Protein AF-A0A7C8ZNX2-F1 (afdb_monomer_lite)

Structure (mmCIF, N/CA/C/O backbone):
data_AF-A0A7C8ZNX2-F1
#
_entry.id   AF-A0A7C8ZNX2-F1
#
loop_
_atom_site.group_PDB
_atom_site.id
_atom_site.type_symbol
_atom_site.label_atom_id
_atom_site.label_alt_id
_atom_site.label_comp_id
_atom_site.label_asym_id
_atom_site.label_entity_id
_atom_site.label_seq_id
_atom_site.pdbx_PDB_ins_code
_atom_site.Cartn_x
_atom_site.Cartn_y
_atom_site.Cartn_z
_atom_site.occupancy
_atom_site.B_iso_or_equiv
_atom_site.auth_seq_id
_atom_site.auth_comp_id
_atom_site.auth_asym_id
_atom_site.auth_atom_id
_atom_site.pdbx_PDB_model_num
ATOM 1 N N . GLU A 1 1 ? -1.983 14.974 11.940 1.00 57.66 1 GLU A N 1
ATOM 2 C CA . GLU A 1 1 ? -1.194 13.765 12.261 1.00 57.66 1 GLU A CA 1
ATOM 3 C C . GLU A 1 1 ? -1.243 13.455 13.751 1.00 57.66 1 GLU A C 1
ATOM 5 O O . GLU A 1 1 ? -1.352 12.284 14.082 1.00 57.66 1 GLU A O 1
ATOM 10 N N . ASP A 1 2 ? -1.315 14.462 14.628 1.00 63.41 2 ASP A N 1
ATOM 11 C CA . ASP A 1 2 ? -1.410 14.237 16.079 1.00 63.41 2 ASP A CA 1
ATOM 12 C C . ASP A 1 2 ? -2.631 13.422 16.520 1.00 63.41 2 ASP A C 1
ATOM 14 O O . ASP A 1 2 ? -2.452 12.446 17.238 1.00 63.41 2 ASP A O 1
ATOM 18 N N . ALA A 1 3 ? -3.836 13.712 16.014 1.00 69.69 3 ALA A N 1
ATOM 19 C CA . ALA A 1 3 ? -5.044 12.965 16.395 1.00 69.69 3 ALA A CA 1
ATOM 20 C C . ALA A 1 3 ? -4.968 11.460 16.068 1.00 69.69 3 ALA A C 1
ATOM 22 O O . ALA A 1 3 ? -5.468 10.640 16.822 1.00 69.69 3 ALA A O 1
ATOM 23 N N . VAL A 1 4 ? -4.299 11.074 14.976 1.00 74.88 4 VAL A N 1
ATOM 24 C CA . VAL A 1 4 ? -4.111 9.655 14.615 1.00 74.88 4 VAL A CA 1
ATOM 25 C C . VAL A 1 4 ? -3.157 8.955 15.588 1.00 74.88 4 VAL A C 1
ATOM 27 O O . VAL A 1 4 ? -3.290 7.759 15.827 1.00 74.88 4 VAL A O 1
ATOM 30 N N . ARG A 1 5 ? -2.193 9.694 16.147 1.00 71.44 5 ARG A N 1
ATOM 31 C CA . ARG A 1 5 ? -1.226 9.174 17.118 1.00 71.44 5 ARG A CA 1
ATOM 32 C C . ARG A 1 5 ? -1.813 9.100 18.527 1.00 71.44 5 ARG A C 1
ATOM 34 O O . ARG A 1 5 ? -1.481 8.175 19.252 1.00 71.44 5 ARG A O 1
ATOM 41 N N . THR A 1 6 ? -2.647 10.064 18.916 1.00 77.19 6 THR A N 1
ATOM 42 C CA . THR A 1 6 ? -3.156 10.179 20.293 1.00 77.19 6 THR A CA 1
ATOM 43 C C . THR A 1 6 ? -4.552 9.594 20.491 1.00 77.19 6 THR A C 1
ATOM 45 O O . THR A 1 6 ? -4.871 9.213 21.606 1.00 77.19 6 THR A O 1
ATOM 48 N N . LEU A 1 7 ? -5.376 9.523 19.440 1.00 84.50 7 LEU A N 1
ATOM 49 C CA . LEU A 1 7 ? -6.789 9.115 19.496 1.00 84.50 7 LEU A CA 1
ATOM 50 C C . LEU A 1 7 ? -7.100 7.961 18.525 1.00 84.50 7 LEU A C 1
ATOM 52 O O . LEU A 1 7 ? -8.224 7.838 18.046 1.00 84.50 7 LEU A O 1
ATOM 56 N N . GLY A 1 8 ? -6.106 7.141 18.164 1.00 86.19 8 GLY A N 1
ATOM 57 C CA . GLY A 1 8 ? -6.259 6.103 17.133 1.00 86.19 8 GLY A CA 1
ATOM 58 C C . GLY A 1 8 ? -7.418 5.137 17.410 1.00 86.19 8 GLY A C 1
ATOM 59 O O . GLY A 1 8 ? -8.314 4.984 16.582 1.00 86.19 8 GLY A O 1
ATOM 60 N N . THR A 1 9 ? -7.457 4.558 18.610 1.00 90.62 9 THR A N 1
ATOM 61 C CA . THR A 1 9 ? -8.529 3.647 19.047 1.00 90.62 9 THR A CA 1
ATOM 62 C C . THR A 1 9 ? -9.898 4.327 19.075 1.00 90.62 9 THR A C 1
ATOM 64 O O . THR A 1 9 ? -10.880 3.751 18.608 1.00 90.62 9 THR A O 1
ATOM 67 N N . ASP A 1 10 ? -9.979 5.577 19.534 1.00 91.75 10 ASP A N 1
ATOM 68 C CA . ASP A 1 10 ? -11.232 6.337 19.537 1.00 91.75 10 ASP A CA 1
ATOM 69 C C . ASP A 1 10 ? -11.741 6.622 18.120 1.00 91.75 10 ASP A C 1
ATOM 71 O O . ASP A 1 10 ? -12.942 6.527 17.862 1.00 91.75 10 ASP A O 1
ATOM 75 N N . ILE A 1 11 ? -10.842 6.908 17.172 1.00 93.31 11 ILE A N 1
ATOM 76 C CA . ILE A 1 11 ? -11.199 7.070 15.757 1.00 93.31 11 ILE A CA 1
ATOM 77 C C . ILE A 1 11 ? -11.707 5.742 15.188 1.00 93.31 11 ILE A C 1
ATOM 79 O O . ILE A 1 11 ? -12.751 5.725 14.534 1.00 93.31 11 ILE A O 1
ATOM 83 N N . VAL A 1 12 ? -11.025 4.623 15.453 1.00 94.06 12 VAL A N 1
ATOM 84 C CA . VAL A 1 12 ? -11.487 3.294 15.019 1.00 94.06 12 VAL A CA 1
ATOM 85 C C . VAL A 1 12 ? -12.899 3.035 15.541 1.00 94.06 12 VAL A C 1
ATOM 87 O O . VAL A 1 12 ? -13.796 2.760 14.741 1.00 94.06 12 VAL A O 1
ATOM 90 N N . ARG A 1 13 ? -13.128 3.233 16.845 1.00 94.25 13 ARG A N 1
ATOM 91 C CA . ARG A 1 13 ? -14.445 3.092 17.482 1.00 94.25 13 ARG A CA 1
ATOM 92 C C . ARG A 1 13 ? -15.493 4.003 16.838 1.00 94.25 13 ARG A C 1
ATOM 94 O O . ARG A 1 13 ? -16.588 3.557 16.500 1.00 94.25 13 ARG A O 1
ATOM 101 N N . PHE A 1 14 ? -15.157 5.269 16.591 1.00 94.69 14 PHE A N 1
ATOM 102 C CA . PHE A 1 14 ? -16.053 6.215 15.926 1.00 94.69 14 PHE A CA 1
ATOM 103 C C . PHE A 1 14 ? -16.461 5.729 14.527 1.00 94.69 14 PHE A C 1
ATOM 105 O O . PHE A 1 14 ? -17.650 5.729 14.194 1.00 94.69 14 PHE A O 1
ATOM 112 N N . THR A 1 15 ? -15.505 5.263 13.716 1.00 96.12 15 THR A N 1
ATOM 113 C CA . THR A 1 15 ? -15.769 4.847 12.326 1.00 96.12 15 THR A CA 1
ATOM 114 C C . THR A 1 15 ? -16.492 3.504 12.189 1.00 96.12 15 THR A C 1
ATOM 116 O O . THR A 1 15 ? -16.882 3.127 11.080 1.00 96.12 15 THR A O 1
ATOM 119 N N . GLN A 1 16 ? -16.690 2.749 13.273 1.00 94.81 16 GLN A N 1
ATOM 120 C CA . GLN A 1 16 ? -17.537 1.548 13.257 1.00 94.81 16 GLN A CA 1
ATOM 121 C C . GLN A 1 16 ? -19.014 1.898 13.047 1.00 94.81 16 GLN A C 1
ATOM 123 O O . GLN A 1 16 ? -19.734 1.140 12.403 1.00 94.81 16 GLN A O 1
ATOM 128 N N . ARG A 1 17 ? -19.455 3.057 13.556 1.00 94.69 17 ARG A N 1
ATOM 129 C CA . ARG A 1 17 ? -20.860 3.499 13.499 1.00 94.69 17 ARG A CA 1
ATOM 130 C C . ARG A 1 17 ? -21.076 4.792 12.716 1.00 94.69 17 ARG A C 1
ATOM 132 O O . ARG A 1 17 ? -22.215 5.125 12.412 1.00 94.69 17 ARG A O 1
ATOM 139 N N . ASN A 1 18 ? -20.004 5.501 12.368 1.00 96.75 18 ASN A N 1
ATOM 140 C CA . ASN A 1 18 ? -20.067 6.798 11.700 1.00 96.75 18 ASN A CA 1
ATOM 141 C C . ASN A 1 18 ? -19.178 6.836 10.453 1.00 96.75 18 ASN A C 1
ATOM 143 O O . ASN A 1 18 ? -18.182 6.115 10.349 1.00 96.75 18 ASN A O 1
ATOM 147 N N . LEU A 1 19 ? -19.516 7.721 9.514 1.00 96.56 19 LEU A N 1
ATOM 148 C CA . LEU A 1 19 ? -18.652 8.047 8.383 1.00 96.56 19 LEU A CA 1
ATOM 149 C C . LEU A 1 19 ? -17.687 9.168 8.768 1.00 96.56 19 LEU A C 1
ATOM 151 O O . LEU A 1 19 ? -18.099 10.203 9.288 1.00 96.56 19 LEU A O 1
ATOM 155 N N . LEU A 1 20 ? -16.406 8.980 8.458 1.00 96.00 20 LEU A N 1
ATOM 156 C CA . LEU A 1 20 ? -15.373 9.995 8.623 1.00 96.00 20 LEU A CA 1
ATOM 157 C C . LEU A 1 20 ? -14.815 10.403 7.259 1.00 96.00 20 LEU A C 1
ATOM 159 O O . LEU A 1 20 ? -14.325 9.564 6.493 1.00 96.00 20 LEU A O 1
ATOM 163 N N . ARG A 1 21 ? -14.867 11.710 6.978 1.00 95.19 21 ARG A N 1
ATOM 164 C CA . ARG A 1 21 ? -14.291 12.321 5.778 1.00 95.19 21 ARG A CA 1
ATOM 165 C C . ARG A 1 21 ? -13.020 13.090 6.107 1.00 95.19 21 ARG A C 1
ATOM 167 O O . ARG A 1 21 ? -13.010 13.928 7.000 1.00 95.19 21 ARG A O 1
ATOM 174 N N . ILE A 1 22 ? -11.963 12.827 5.345 1.00 91.62 22 ILE A N 1
ATOM 175 C CA . ILE A 1 22 ? -10.645 13.449 5.497 1.00 91.62 22 ILE A CA 1
ATOM 176 C C . ILE A 1 22 ? -10.280 14.135 4.186 1.00 91.62 22 ILE A C 1
ATOM 178 O O . ILE A 1 22 ? -10.431 13.557 3.111 1.00 91.62 22 ILE A O 1
ATOM 182 N N . TYR A 1 23 ? -9.799 15.372 4.275 1.00 86.56 23 TYR A N 1
ATOM 183 C CA . TYR A 1 23 ? -9.396 16.180 3.129 1.00 86.56 23 TYR A CA 1
ATOM 184 C C . TYR A 1 23 ? -7.922 16.600 3.232 1.00 86.56 23 TYR A C 1
ATOM 186 O O . TYR A 1 23 ? -7.380 16.697 4.339 1.00 86.56 23 TYR A O 1
ATOM 194 N N . PRO A 1 24 ? -7.241 16.841 2.094 1.00 78.62 24 PRO A N 1
ATOM 195 C CA . PRO A 1 24 ? -5.898 17.404 2.104 1.00 78.62 24 PRO A CA 1
ATOM 196 C C . PRO A 1 24 ? -5.884 18.755 2.830 1.00 78.62 24 PRO A C 1
ATOM 198 O O . PRO A 1 24 ? -6.790 19.568 2.666 1.00 78.62 24 PRO A O 1
ATOM 201 N N . ARG A 1 25 ? -4.833 19.028 3.609 1.00 77.31 25 ARG A N 1
ATOM 202 C CA . ARG A 1 25 ? -4.665 20.328 4.279 1.00 77.31 25 ARG A CA 1
ATOM 203 C C . ARG A 1 25 ? -4.698 21.466 3.248 1.00 77.31 25 ARG A C 1
ATOM 205 O O . ARG A 1 25 ? -3.979 21.388 2.255 1.00 77.31 25 ARG A O 1
ATOM 212 N N . GLY A 1 26 ? -5.456 22.531 3.522 1.00 63.31 26 GLY A N 1
ATOM 213 C CA . GLY A 1 26 ? -5.649 23.663 2.598 1.00 63.31 26 GLY A CA 1
ATOM 214 C C . GLY A 1 26 ? -4.365 24.393 2.181 1.00 63.31 26 GLY A C 1
ATOM 215 O O . GLY A 1 26 ? -4.321 24.997 1.120 1.00 63.31 26 GLY A O 1
ATOM 216 N N . SER A 1 27 ? -3.278 24.260 2.949 1.00 63.31 27 SER A N 1
ATOM 217 C CA . SER A 1 27 ? -1.952 24.785 2.588 1.00 63.31 27 SER A CA 1
ATOM 218 C C . SER A 1 27 ? -1.268 24.030 1.436 1.00 63.31 27 SER A C 1
ATOM 220 O O . SER A 1 27 ? -0.171 24.397 1.024 1.00 63.31 27 SER A O 1
ATOM 222 N N . ARG A 1 28 ? -1.869 22.954 0.909 1.00 61.69 28 ARG A N 1
ATOM 223 C CA . ARG A 1 28 ? -1.356 22.197 -0.244 1.00 61.69 28 ARG A CA 1
ATOM 224 C C . ARG A 1 28 ? -1.752 22.871 -1.556 1.00 61.69 28 ARG A C 1
ATOM 226 O O . ARG A 1 28 ? -2.503 22.314 -2.349 1.00 61.69 28 ARG A O 1
ATOM 233 N N . ILE A 1 29 ? -1.187 24.052 -1.785 1.00 60.06 29 ILE A N 1
ATOM 234 C CA . ILE A 1 29 ? -1.410 24.875 -2.985 1.00 60.06 29 ILE A CA 1
ATOM 235 C C . ILE A 1 29 ? -1.008 24.112 -4.266 1.00 60.06 29 ILE A C 1
ATOM 237 O O . ILE A 1 29 ? -1.642 24.253 -5.303 1.00 60.06 29 ILE A O 1
ATOM 241 N N . LEU A 1 30 ? -0.023 23.208 -4.177 1.00 64.12 30 LEU A N 1
ATOM 242 C CA . LEU A 1 30 ? 0.461 22.383 -5.297 1.00 64.12 30 LEU A CA 1
ATOM 243 C C . LEU A 1 30 ? -0.368 21.106 -5.554 1.00 64.12 30 LEU A C 1
ATOM 245 O O . LEU A 1 30 ? 0.112 20.180 -6.204 1.00 64.12 30 LEU A O 1
ATOM 249 N N . SER A 1 31 ? -1.579 20.997 -4.995 1.00 68.31 31 SER A N 1
ATOM 250 C CA . SER A 1 31 ? -2.504 19.865 -5.198 1.00 68.31 31 SER A CA 1
ATOM 251 C C . SER A 1 31 ? -1.949 18.466 -4.866 1.00 68.31 31 SER A C 1
ATOM 253 O O . SER A 1 31 ? -2.521 17.450 -5.263 1.00 68.31 31 SER A O 1
ATOM 255 N N . SER A 1 32 ? -0.874 18.367 -4.079 1.00 77.31 32 SER A N 1
ATOM 256 C CA . SER A 1 32 ? -0.249 17.086 -3.736 1.00 77.31 32 SER A CA 1
ATOM 257 C C . SER A 1 32 ? -1.122 16.229 -2.811 1.00 77.31 32 SER A C 1
ATOM 259 O O . SER A 1 32 ? -1.685 16.696 -1.818 1.00 77.31 32 SER A O 1
ATOM 261 N N . ASN A 1 33 ? -1.196 14.927 -3.088 1.00 85.31 33 ASN A N 1
ATOM 262 C CA . ASN A 1 33 ? -1.955 13.986 -2.262 1.00 85.31 33 ASN A CA 1
ATOM 263 C C . ASN A 1 33 ? -1.150 13.499 -1.043 1.00 85.31 33 ASN A C 1
ATOM 265 O O . ASN A 1 33 ? 0.083 13.505 -1.036 1.00 85.31 33 ASN A O 1
ATOM 269 N N . TYR A 1 34 ? -1.841 13.130 0.035 1.00 87.88 34 TYR A N 1
ATOM 270 C CA . TYR A 1 34 ? -1.241 12.545 1.241 1.00 87.88 34 TYR A CA 1
ATOM 271 C C . TYR A 1 34 ? -1.272 11.018 1.168 1.00 87.88 34 TYR A C 1
ATOM 273 O O . TYR A 1 34 ? -1.901 10.444 0.283 1.00 87.88 34 TYR A O 1
ATOM 281 N N . ASN A 1 35 ? -0.566 10.356 2.085 1.00 91.62 35 ASN A N 1
ATOM 282 C CA . ASN A 1 35 ? -0.634 8.905 2.193 1.00 91.62 35 ASN A CA 1
ATOM 283 C C . ASN A 1 35 ? -2.009 8.492 2.754 1.00 91.62 35 ASN A C 1
ATOM 285 O O . ASN A 1 35 ? -2.251 8.782 3.923 1.00 91.62 35 ASN A O 1
ATOM 289 N N . PRO A 1 36 ? -2.878 7.792 2.000 1.00 94.06 36 PRO A N 1
ATOM 290 C CA . PRO A 1 36 ? -4.193 7.400 2.510 1.00 94.06 36 PRO A CA 1
ATOM 291 C C . PRO A 1 36 ? -4.132 6.444 3.696 1.00 94.06 36 PRO A C 1
ATOM 293 O O . PRO A 1 36 ? -5.055 6.401 4.503 1.00 94.06 36 PRO A O 1
ATOM 296 N N . PHE A 1 37 ? -3.051 5.671 3.823 1.00 93.69 37 PHE A N 1
ATOM 297 C CA . PHE A 1 37 ? -2.929 4.681 4.887 1.00 93.69 37 PHE A CA 1
ATOM 298 C C . PHE A 1 37 ? -2.798 5.303 6.275 1.00 93.69 37 PHE A C 1
ATOM 300 O O . PHE A 1 37 ? -2.921 4.584 7.251 1.00 93.69 37 PHE A O 1
ATOM 307 N N . THR A 1 38 ? -2.579 6.613 6.413 1.00 90.69 38 THR A N 1
ATOM 308 C CA . THR A 1 38 ? -2.711 7.263 7.729 1.00 90.69 38 THR A CA 1
ATOM 309 C C . THR A 1 38 ? -4.168 7.343 8.192 1.00 90.69 38 THR A C 1
ATOM 311 O O . THR A 1 38 ? -4.415 7.429 9.388 1.00 90.69 38 THR A O 1
ATOM 314 N N . ALA A 1 39 ? -5.115 7.287 7.254 1.00 93.56 39 ALA A N 1
ATOM 315 C CA . ALA A 1 39 ? -6.550 7.359 7.484 1.00 93.56 39 ALA A CA 1
ATOM 316 C C . ALA A 1 39 ? -7.224 5.978 7.432 1.00 93.56 39 ALA A C 1
ATOM 318 O O . ALA A 1 39 ? -7.984 5.629 8.333 1.00 93.56 39 ALA A O 1
ATOM 319 N N . TRP A 1 40 ? -6.930 5.166 6.409 1.00 95.75 40 TRP A N 1
ATOM 320 C CA . TRP A 1 40 ? -7.581 3.860 6.232 1.00 95.75 40 TRP A CA 1
ATOM 321 C C . TRP 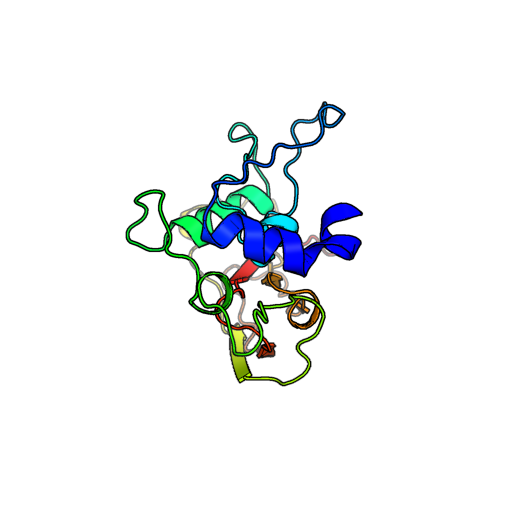A 1 40 ? -7.286 2.869 7.353 1.00 95.75 40 TRP A C 1
ATOM 323 O O . TRP A 1 40 ? -8.183 2.123 7.736 1.00 95.75 40 TRP A O 1
ATOM 333 N N . ILE A 1 41 ? -6.082 2.896 7.937 1.00 94.56 41 ILE A N 1
ATOM 334 C CA . ILE A 1 41 ? -5.757 2.029 9.083 1.00 94.56 41 ILE A CA 1
ATOM 335 C C . ILE A 1 41 ? -6.587 2.363 10.329 1.00 94.56 41 ILE A C 1
ATOM 337 O O . ILE A 1 41 ? -6.693 1.529 11.214 1.00 94.56 41 ILE A O 1
ATOM 341 N N . GLN A 1 42 ? -7.177 3.562 10.383 1.00 93.38 42 GLN A N 1
ATOM 342 C CA . GLN A 1 42 ? -8.064 4.015 11.456 1.00 93.38 42 GLN A CA 1
ATOM 343 C C . GLN A 1 42 ? -9.552 3.819 11.103 1.00 93.38 42 GLN A C 1
ATOM 345 O O . GLN A 1 42 ? -10.432 4.243 11.842 1.00 93.38 42 GLN A O 1
ATOM 350 N N . GLY A 1 43 ? -9.860 3.229 9.941 1.00 94.94 43 GLY A N 1
ATOM 351 C CA . GLY A 1 43 ? -11.232 2.965 9.501 1.00 94.94 43 GLY A CA 1
ATOM 352 C C . GLY A 1 43 ? -11.965 4.129 8.834 1.00 94.94 43 GLY A C 1
ATOM 353 O O . GLY A 1 43 ? -13.141 3.969 8.499 1.00 94.94 43 GLY A O 1
ATOM 354 N N . ALA A 1 44 ? -11.294 5.259 8.578 1.00 96.12 44 ALA A N 1
ATOM 355 C CA . ALA A 1 44 ? -11.887 6.379 7.849 1.00 96.12 44 ALA A CA 1
ATOM 356 C C . ALA A 1 44 ? -12.273 5.965 6.421 1.00 96.12 44 ALA A C 1
ATOM 358 O O . ALA A 1 44 ? -11.448 5.447 5.672 1.00 96.12 44 ALA A O 1
ATOM 359 N N . GLN A 1 45 ? -13.521 6.208 6.033 1.00 96.50 45 GLN A N 1
ATOM 360 C CA . GLN A 1 45 ? -14.080 5.710 4.776 1.00 96.50 45 GLN A CA 1
ATOM 361 C C . GLN A 1 45 ? -13.848 6.694 3.625 1.00 96.50 45 GLN A C 1
ATOM 363 O O . GLN A 1 45 ? -13.471 6.298 2.524 1.00 96.50 45 GLN A O 1
ATOM 368 N N . MET A 1 46 ? -14.043 7.990 3.875 1.00 96.00 46 MET A N 1
ATOM 369 C CA . MET A 1 46 ? -14.031 9.019 2.835 1.00 96.00 46 MET A CA 1
ATOM 370 C C . MET A 1 46 ? -12.707 9.790 2.843 1.00 96.00 46 MET A C 1
ATOM 372 O O . MET A 1 46 ? -12.619 10.921 3.319 1.00 96.00 46 MET A O 1
ATOM 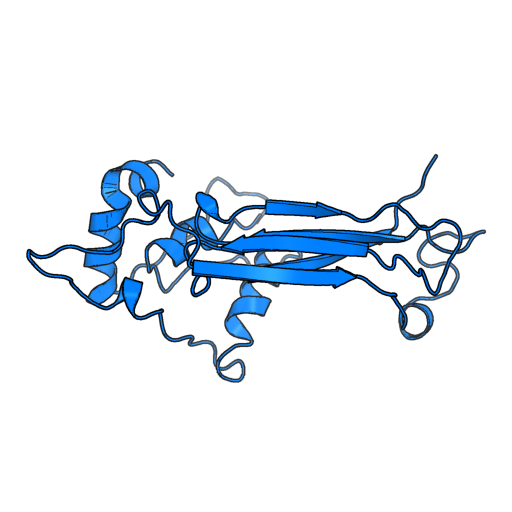376 N N . VAL A 1 47 ? -11.657 9.174 2.308 1.00 95.31 47 VAL A N 1
ATOM 377 C CA . VAL A 1 47 ? -10.322 9.779 2.188 1.00 95.31 47 VAL A CA 1
ATOM 378 C C . VAL A 1 47 ? -10.236 10.508 0.848 1.00 95.31 47 VAL A C 1
ATOM 380 O O . VAL A 1 47 ? -10.123 9.873 -0.195 1.00 95.31 47 VAL A O 1
ATOM 383 N N . ALA A 1 48 ? -10.359 11.837 0.859 1.00 93.19 48 ALA A N 1
ATOM 384 C CA . ALA A 1 48 ? -10.461 12.641 -0.357 1.00 93.19 48 ALA A CA 1
ATOM 385 C C . ALA A 1 48 ? -9.094 12.912 -1.001 1.00 93.19 48 ALA A C 1
ATOM 387 O O . ALA A 1 48 ? -8.123 13.245 -0.313 1.00 93.19 48 ALA A O 1
ATOM 388 N N . PHE A 1 49 ? -9.067 12.825 -2.332 1.00 91.00 49 PHE A N 1
ATOM 389 C CA . PHE A 1 49 ? -7.899 13.020 -3.185 1.00 91.00 49 PHE A CA 1
ATOM 390 C C . PHE A 1 49 ? -8.137 14.125 -4.212 1.00 91.00 49 PHE A C 1
ATOM 392 O O . PHE A 1 49 ? -9.238 14.270 -4.739 1.00 91.00 49 PHE A O 1
ATOM 399 N N . ASN A 1 50 ? -7.071 14.837 -4.567 1.00 90.19 50 ASN A N 1
ATOM 400 C CA . ASN A 1 50 ? -7.038 15.654 -5.774 1.00 90.19 50 ASN A CA 1
ATOM 401 C C . ASN A 1 50 ? -6.815 14.728 -6.976 1.00 90.19 50 ASN A C 1
ATOM 403 O O . ASN A 1 50 ? -5.714 14.200 -7.148 1.00 90.19 50 ASN A O 1
ATOM 407 N N . MET A 1 51 ? -7.858 14.511 -7.781 1.00 88.44 51 MET A N 1
ATOM 408 C CA . MET A 1 51 ? -7.859 13.549 -8.897 1.00 88.44 51 MET A CA 1
ATOM 409 C C . MET A 1 51 ? -7.215 14.082 -10.185 1.00 88.44 51 MET A C 1
ATOM 411 O O . MET A 1 51 ? -6.949 13.309 -11.094 1.00 88.44 51 MET A O 1
ATOM 415 N N . GLN A 1 52 ? -6.963 15.391 -10.266 1.00 85.69 52 GLN A N 1
ATOM 416 C CA . GLN A 1 52 ? -6.455 16.069 -11.468 1.00 85.69 52 GLN A CA 1
ATOM 417 C C . GLN A 1 52 ? -4.955 15.840 -11.727 1.00 85.69 52 GLN A C 1
ATOM 419 O O . GLN A 1 52 ? -4.449 16.206 -12.782 1.00 85.69 52 GLN A O 1
ATOM 424 N N . GLY A 1 53 ? -4.229 15.285 -10.754 1.00 76.31 53 GLY A N 1
ATOM 425 C CA . GLY A 1 53 ? -2.783 15.104 -10.835 1.00 76.31 53 GLY A CA 1
ATOM 426 C C . GLY A 1 53 ? -2.358 13.677 -11.168 1.00 76.31 53 GLY A C 1
ATOM 427 O O . GLY A 1 53 ? -3.160 12.750 -11.233 1.00 76.31 53 GLY A O 1
ATOM 428 N N . TYR A 1 54 ? -1.046 13.494 -11.268 1.00 75.31 54 TYR A N 1
ATOM 429 C CA . TYR A 1 54 ? -0.404 12.184 -11.290 1.00 75.31 54 TYR A CA 1
ATOM 430 C C . TYR A 1 54 ? 0.442 12.029 -10.032 1.00 75.31 54 TYR A C 1
ATOM 432 O O . TYR A 1 54 ? 1.113 12.961 -9.589 1.00 75.31 54 TYR A O 1
ATOM 440 N N . GLY A 1 55 ? 0.402 10.855 -9.405 1.00 85.31 55 GLY A N 1
ATOM 441 C CA . GLY A 1 55 ? 1.227 10.633 -8.229 1.00 85.31 55 GLY A CA 1
ATOM 442 C C . GLY A 1 55 ? 1.015 9.292 -7.558 1.00 85.31 55 GLY A C 1
ATOM 443 O O . GLY A 1 55 ? -0.051 8.684 -7.628 1.00 85.31 55 GLY A O 1
ATOM 444 N N . LYS A 1 56 ? 2.041 8.871 -6.814 1.00 90.00 56 LYS A N 1
ATOM 445 C CA . LYS A 1 56 ? 2.082 7.563 -6.150 1.00 90.00 56 LYS A CA 1
ATOM 446 C C . LYS A 1 56 ? 0.848 7.259 -5.300 1.00 90.00 56 LYS A C 1
ATOM 448 O O . LYS A 1 56 ? 0.401 6.123 -5.282 1.00 90.00 56 LYS A O 1
ATOM 453 N N . TYR A 1 57 ? 0.286 8.254 -4.611 1.00 92.75 57 TYR A N 1
ATOM 454 C CA . TYR A 1 57 ? -0.860 8.027 -3.730 1.00 92.75 57 TYR A CA 1
ATOM 455 C C . TYR A 1 57 ? -2.188 7.879 -4.480 1.00 92.75 57 TYR A C 1
ATOM 457 O O . TYR A 1 57 ? -3.076 7.203 -3.971 1.00 92.75 57 TYR A O 1
ATOM 465 N N . LEU A 1 58 ? -2.304 8.427 -5.696 1.00 93.62 58 LEU A N 1
ATOM 466 C CA . LEU A 1 58 ? -3.434 8.126 -6.578 1.00 93.62 58 LEU A CA 1
ATOM 467 C C . LEU A 1 58 ? -3.361 6.678 -7.059 1.00 93.62 58 LEU A C 1
ATOM 469 O O . LEU A 1 58 ? -4.369 5.986 -7.013 1.00 93.62 58 LEU A O 1
ATOM 473 N N . TRP A 1 59 ? -2.174 6.184 -7.423 1.00 93.56 59 TRP A N 1
ATOM 474 C CA . TRP A 1 59 ? -1.991 4.779 -7.811 1.00 93.56 59 TRP A CA 1
ATOM 475 C C . TRP A 1 59 ? -2.262 3.809 -6.658 1.00 93.56 59 TRP A C 1
ATOM 477 O O . TRP A 1 59 ? -2.925 2.796 -6.847 1.00 93.56 59 TRP A O 1
ATOM 487 N N . VAL A 1 60 ? -1.790 4.139 -5.452 1.00 95.06 60 VAL A N 1
ATOM 488 C CA . VAL A 1 60 ? -2.092 3.398 -4.213 1.00 95.06 60 VAL A CA 1
ATOM 489 C C . VAL A 1 60 ? -3.605 3.320 -3.998 1.00 95.06 60 VAL A C 1
ATOM 491 O O . VAL A 1 60 ? -4.147 2.237 -3.777 1.00 95.06 60 VAL A O 1
ATOM 494 N N . MET A 1 61 ? -4.298 4.453 -4.135 1.00 95.44 61 MET A N 1
ATOM 495 C CA . MET A 1 61 ? -5.752 4.517 -4.011 1.00 95.44 61 MET A CA 1
ATOM 496 C C . MET A 1 61 ? -6.468 3.692 -5.077 1.00 95.44 61 MET A C 1
ATOM 498 O O . MET A 1 61 ? -7.285 2.840 -4.733 1.00 95.44 61 MET A O 1
ATOM 502 N N . GLN A 1 62 ? -6.100 3.852 -6.346 1.00 94.88 62 GLN A N 1
ATOM 503 C CA . GLN A 1 62 ? -6.640 3.045 -7.439 1.00 94.88 62 GLN A CA 1
ATOM 504 C C . GLN A 1 62 ? -6.416 1.549 -7.194 1.00 94.88 62 GLN A C 1
ATOM 506 O O . GLN A 1 62 ? -7.306 0.747 -7.452 1.00 94.88 62 GLN A O 1
ATOM 511 N N . GLY A 1 63 ? -5.256 1.163 -6.656 1.00 95.12 63 GLY A N 1
ATOM 512 C CA . GLY A 1 63 ? -4.958 -0.220 -6.297 1.00 95.12 63 GLY A CA 1
ATOM 513 C C . GLY A 1 63 ? -5.911 -0.789 -5.243 1.00 95.12 63 GLY A C 1
ATOM 514 O O . GLY A 1 63 ? -6.314 -1.940 -5.366 1.00 95.12 63 GLY A O 1
ATOM 515 N N . VAL A 1 64 ? -6.305 0.002 -4.237 1.00 95.81 64 VAL A N 1
ATOM 516 C CA . VAL A 1 64 ? -7.281 -0.431 -3.219 1.00 95.81 64 VAL A CA 1
ATOM 517 C C . VAL A 1 64 ? -8.664 -0.574 -3.846 1.00 95.81 64 VAL A C 1
ATOM 519 O O . VAL A 1 64 ? -9.305 -1.610 -3.697 1.00 95.81 64 VAL A O 1
ATOM 522 N N . PHE A 1 65 ? -9.113 0.438 -4.589 1.00 96.75 65 PHE A N 1
ATOM 523 C CA . PHE A 1 65 ? -10.468 0.467 -5.144 1.00 96.75 65 PHE A CA 1
ATOM 524 C C . PHE A 1 65 ? -10.666 -0.394 -6.392 1.00 96.75 65 PHE A C 1
ATOM 526 O O . PHE A 1 65 ? -11.800 -0.537 -6.825 1.00 96.75 65 PHE A O 1
ATOM 533 N N . ARG A 1 66 ? -9.617 -1.027 -6.936 1.00 96.44 66 ARG A N 1
ATOM 534 C CA . ARG A 1 66 ? -9.763 -2.149 -7.883 1.00 96.44 66 ARG A CA 1
ATOM 535 C C . ARG A 1 66 ? -10.403 -3.379 -7.238 1.00 96.44 66 ARG A C 1
ATOM 537 O O . ARG A 1 66 ? -10.949 -4.218 -7.952 1.00 96.44 66 ARG A O 1
ATOM 544 N N . ALA A 1 67 ? -10.340 -3.501 -5.910 1.00 95.06 67 ALA A N 1
ATOM 545 C CA . ALA A 1 67 ? -11.072 -4.533 -5.191 1.00 95.06 67 ALA A CA 1
ATOM 546 C C . ALA A 1 67 ? -12.587 -4.385 -5.407 1.00 95.06 67 ALA A C 1
ATOM 548 O O . ALA A 1 67 ? -13.081 -3.328 -5.798 1.00 95.06 67 ALA A O 1
ATOM 549 N N . ASN A 1 68 ? -13.329 -5.461 -5.135 1.00 96.75 68 ASN A N 1
ATOM 550 C CA . ASN A 1 68 ? -14.788 -5.484 -5.267 1.00 96.75 68 ASN A CA 1
ATOM 551 C C . ASN A 1 68 ? -15.285 -5.026 -6.657 1.00 96.75 68 ASN A C 1
ATOM 553 O O . ASN A 1 68 ? -16.239 -4.260 -6.778 1.00 96.75 68 ASN A O 1
ATOM 557 N N . GLY A 1 69 ? -14.580 -5.444 -7.714 1.00 96.56 69 GLY A N 1
ATOM 558 C CA . GLY A 1 69 ? -14.954 -5.138 -9.095 1.00 96.56 69 GLY A CA 1
ATOM 559 C C . GLY A 1 69 ? -14.852 -3.660 -9.482 1.00 96.56 69 GLY A C 1
ATOM 560 O O . GLY A 1 69 ? -15.433 -3.270 -10.487 1.00 96.56 69 GLY A O 1
ATOM 561 N N . GLY A 1 70 ? -14.147 -2.821 -8.715 1.00 96.75 70 GLY A N 1
ATOM 562 C CA . GLY A 1 70 ? -13.975 -1.416 -9.091 1.00 96.75 70 GLY A CA 1
ATOM 563 C C . GLY A 1 70 ? -15.154 -0.504 -8.750 1.00 96.75 70 GLY A C 1
ATOM 564 O O . GLY A 1 70 ? -15.178 0.635 -9.204 1.00 96.75 70 GLY A O 1
ATOM 565 N N . CYS A 1 71 ? -16.135 -0.960 -7.963 1.00 97.44 71 CYS A N 1
ATOM 566 C CA . CYS A 1 71 ? -17.397 -0.233 -7.761 1.00 97.44 71 CYS A CA 1
ATOM 567 C C . CYS A 1 71 ? -17.294 1.028 -6.880 1.00 97.44 71 CYS A C 1
ATOM 569 O O . CYS A 1 71 ? -18.293 1.704 -6.650 1.00 97.44 71 CYS A O 1
ATOM 571 N N . GLY A 1 72 ? -16.108 1.330 -6.343 1.00 96.00 72 GLY A N 1
ATOM 572 C CA . GLY A 1 72 ? -15.877 2.460 -5.438 1.00 96.00 72 GLY A CA 1
ATOM 573 C C . GLY A 1 72 ? -16.138 2.164 -3.956 1.00 96.00 72 GLY A C 1
ATOM 574 O O . GLY A 1 72 ? -15.810 2.995 -3.113 1.00 96.00 72 GLY A O 1
ATOM 575 N N . TYR A 1 73 ? -16.642 0.974 -3.613 1.00 97.19 73 TYR A N 1
ATOM 576 C CA . TYR A 1 73 ? -16.867 0.548 -2.229 1.00 97.19 73 TYR A CA 1
ATOM 577 C C . TYR A 1 73 ? -16.087 -0.725 -1.906 1.00 97.19 73 TYR A C 1
ATOM 579 O O . TYR A 1 73 ? -16.281 -1.766 -2.530 1.00 97.19 73 TYR A O 1
ATOM 587 N N . VAL A 1 74 ? -15.237 -0.658 -0.881 1.00 97.31 74 VAL A N 1
ATOM 588 C CA . VAL A 1 74 ? -14.466 -1.799 -0.370 1.00 97.31 74 VAL A CA 1
ATOM 589 C C . VAL A 1 74 ? -14.834 -2.012 1.093 1.00 97.31 74 VAL A C 1
ATOM 591 O O . VAL A 1 74 ? -14.756 -1.088 1.904 1.00 97.31 74 VAL A O 1
ATOM 594 N N . LYS A 1 75 ? -15.266 -3.228 1.440 1.00 96.75 75 LYS A N 1
ATOM 595 C CA . LYS A 1 75 ? -15.640 -3.574 2.815 1.00 96.75 75 LYS A CA 1
ATOM 596 C C . LYS A 1 75 ? -14.413 -3.482 3.729 1.00 96.75 75 LYS A C 1
ATOM 598 O O . LYS A 1 75 ? -13.370 -4.053 3.418 1.00 96.75 75 LYS A O 1
ATOM 603 N N . LYS A 1 76 ? -14.554 -2.803 4.875 1.00 97.00 76 LYS A N 1
ATOM 604 C CA . LYS A 1 76 ? -13.506 -2.761 5.906 1.00 97.00 76 LYS A CA 1
ATOM 605 C C . LYS A 1 76 ? -13.206 -4.175 6.440 1.00 97.00 76 LYS A C 1
ATOM 607 O O . LYS A 1 76 ? -14.143 -4.965 6.596 1.00 97.00 76 LYS A O 1
ATOM 612 N N . PRO A 1 77 ? -11.942 -4.496 6.769 1.00 95.62 77 PRO A N 1
ATOM 613 C CA . PRO A 1 77 ? -11.607 -5.714 7.500 1.00 95.62 77 PRO A CA 1
ATOM 614 C C . PRO A 1 77 ? -12.350 -5.806 8.837 1.00 95.62 77 PRO A C 1
ATOM 616 O O . PRO A 1 77 ? -12.625 -4.784 9.465 1.00 95.62 77 PRO A O 1
ATOM 619 N N . ARG A 1 78 ? -12.625 -7.034 9.295 1.00 94.12 78 ARG A N 1
ATOM 620 C CA . ARG A 1 78 ? -13.342 -7.303 10.555 1.00 94.12 78 ARG A CA 1
ATOM 621 C C . ARG A 1 78 ? -12.718 -6.617 11.770 1.00 94.12 78 ARG A C 1
ATOM 623 O O . ARG A 1 78 ? -13.439 -6.046 12.569 1.00 94.12 78 ARG A O 1
ATOM 630 N N . LEU A 1 79 ? -11.391 -6.539 11.838 1.00 93.00 79 LEU A N 1
ATOM 631 C CA . LEU A 1 79 ? -10.681 -5.823 12.909 1.00 93.00 79 LEU A CA 1
ATOM 632 C C . LEU A 1 79 ? -11.047 -4.324 13.028 1.00 93.00 79 LEU A C 1
ATOM 634 O O . LEU A 1 79 ? -10.878 -3.748 14.091 1.00 93.00 79 LEU A O 1
ATOM 638 N N . LEU A 1 80 ? -11.561 -3.687 11.965 1.00 94.75 80 LEU A N 1
ATOM 639 C CA . LEU A 1 80 ? -12.047 -2.293 11.978 1.00 94.75 80 LEU A CA 1
ATOM 640 C C . LEU A 1 80 ? -13.574 -2.179 12.146 1.00 94.75 80 LEU A C 1
ATOM 642 O O . LEU A 1 80 ? -14.138 -1.092 11.966 1.00 94.75 80 LEU A O 1
ATOM 646 N N . LEU A 1 81 ? -14.252 -3.300 12.393 1.00 94.38 81 LEU A N 1
ATOM 647 C CA . LEU A 1 81 ? -15.707 -3.417 12.521 1.00 94.38 81 LEU A CA 1
ATOM 648 C C . LEU A 1 81 ? -16.106 -4.021 13.868 1.00 94.38 81 LEU A C 1
ATOM 650 O O . LEU A 1 81 ? -17.063 -3.552 14.475 1.00 94.38 81 LEU A O 1
ATOM 654 N N . ASP A 1 82 ? -15.362 -5.023 14.320 1.00 91.62 82 ASP A N 1
ATOM 655 C CA . ASP A 1 82 ? -15.672 -5.812 15.501 1.00 91.62 82 ASP A CA 1
ATOM 656 C C . ASP A 1 82 ? -15.182 -5.101 16.772 1.00 91.62 82 ASP A C 1
ATOM 658 O O . ASP A 1 82 ? -14.170 -4.394 16.768 1.00 91.62 82 ASP A O 1
ATOM 662 N N . VAL A 1 83 ? -15.921 -5.298 17.863 1.00 89.50 83 VAL A N 1
ATOM 663 C CA . VAL A 1 83 ? -15.561 -4.852 19.212 1.00 89.50 83 VAL A CA 1
ATOM 664 C C . VAL A 1 83 ? -15.264 -6.105 20.029 1.00 89.50 83 VAL A C 1
ATOM 666 O O . VAL A 1 83 ? -16.065 -7.042 20.039 1.00 89.50 83 VAL A O 1
ATOM 669 N N . GLY A 1 84 ? -14.083 -6.149 20.640 1.00 86.00 84 GLY A N 1
ATOM 670 C CA . GLY A 1 84 ? -13.650 -7.246 21.493 1.00 86.00 84 GLY A CA 1
ATOM 671 C C . GLY 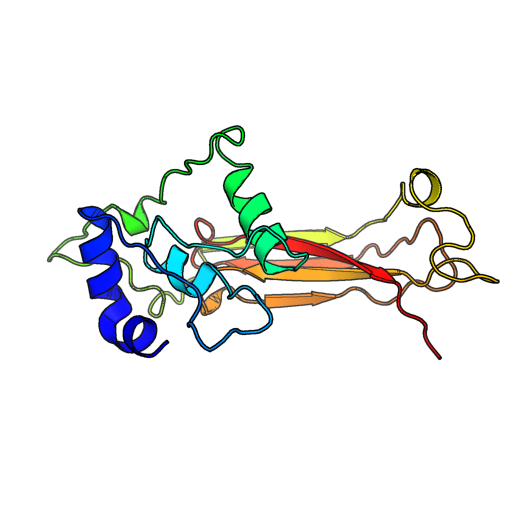A 1 84 ? -14.331 -7.229 22.866 1.00 86.00 84 GLY A C 1
ATOM 672 O O . GLY A 1 84 ? -15.157 -6.359 23.153 1.00 86.00 84 GLY A O 1
ATOM 673 N N . PRO A 1 85 ? -13.984 -8.184 23.745 1.00 83.94 85 PRO A N 1
ATOM 674 C CA . PRO A 1 85 ? -14.365 -8.120 25.153 1.00 83.94 85 PRO A CA 1
ATOM 675 C C . PRO A 1 85 ? -13.946 -6.775 25.771 1.00 83.94 85 PRO A C 1
ATOM 677 O O . PRO A 1 85 ? -12.924 -6.216 25.387 1.00 83.94 85 PRO A O 1
ATOM 680 N N . ASN A 1 86 ? -14.722 -6.258 26.728 1.00 85.56 86 ASN A N 1
ATOM 681 C CA . ASN A 1 86 ? -14.434 -4.994 27.429 1.00 85.56 86 ASN A CA 1
ATOM 682 C C . ASN A 1 86 ? -14.326 -3.745 26.524 1.00 85.56 86 ASN A C 1
ATOM 684 O O . ASN A 1 86 ? -13.553 -2.836 26.818 1.00 85.56 86 ASN A O 1
ATOM 688 N N . ASP A 1 87 ? -15.084 -3.692 25.425 1.00 83.88 87 ASP A N 1
ATOM 689 C CA . ASP A 1 87 ? -15.085 -2.568 24.470 1.00 83.88 87 ASP A CA 1
ATOM 690 C C . ASP A 1 87 ? -13.716 -2.277 23.821 1.00 83.88 87 ASP A C 1
ATOM 692 O O . ASP A 1 87 ? -13.436 -1.156 23.357 1.00 83.88 87 ASP A O 1
ATOM 696 N N . GLU A 1 88 ? -12.863 -3.304 23.761 1.00 88.00 88 GLU A N 1
ATOM 697 C CA . GLU A 1 88 ? -11.574 -3.248 23.087 1.00 88.00 88 GLU A CA 1
ATOM 698 C C . GLU A 1 88 ? -11.760 -3.126 21.572 1.00 88.00 88 GLU A C 1
ATOM 700 O O . GLU A 1 88 ? -12.576 -3.804 20.944 1.00 88.00 88 GLU A O 1
ATOM 705 N N . VAL A 1 89 ? -10.968 -2.251 20.963 1.00 91.75 89 VAL A N 1
ATOM 706 C CA . VAL A 1 89 ? -10.946 -2.030 19.516 1.00 91.75 89 VAL A CA 1
ATOM 707 C C . VAL A 1 89 ? -9.523 -2.181 19.007 1.00 91.75 89 VAL A C 1
ATOM 709 O O . VAL A 1 89 ? -8.559 -2.062 19.762 1.00 91.75 89 VAL A O 1
ATOM 712 N N . PHE A 1 90 ? -9.387 -2.431 17.708 1.00 90.69 90 PHE A N 1
ATOM 713 C CA . PHE A 1 90 ? -8.084 -2.509 17.065 1.00 90.69 90 PHE A CA 1
ATOM 714 C C . PHE A 1 90 ? -7.266 -1.228 17.285 1.00 90.69 90 PHE A C 1
ATOM 716 O O . PHE A 1 90 ? -7.705 -0.135 16.924 1.00 90.69 90 PHE A O 1
ATOM 723 N N . ASP A 1 91 ? -6.057 -1.388 17.824 1.00 90.00 91 ASP A N 1
ATOM 724 C CA . ASP A 1 91 ? -5.040 -0.341 17.872 1.00 90.00 91 ASP A CA 1
ATOM 725 C C . ASP A 1 91 ? -3.968 -0.610 16.797 1.00 90.00 91 ASP A C 1
ATOM 727 O O . ASP A 1 91 ? -3.209 -1.581 16.894 1.00 90.00 91 ASP A O 1
ATOM 731 N N . PRO A 1 92 ? -3.858 0.252 15.771 1.00 81.38 92 PRO A N 1
ATOM 732 C CA . PRO A 1 92 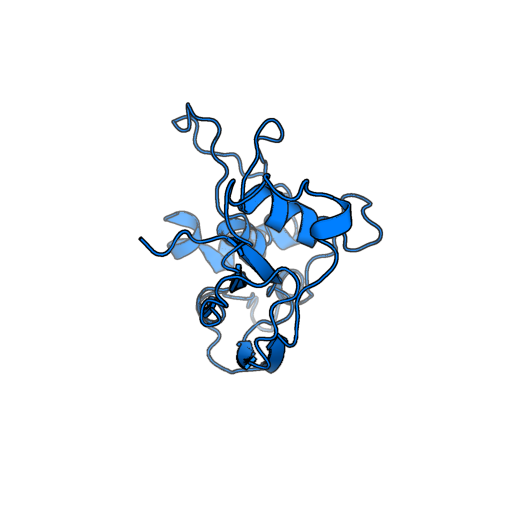? -2.865 0.112 14.708 1.00 81.38 92 PRO A CA 1
ATOM 733 C C . PRO A 1 92 ? -1.403 0.182 15.171 1.00 81.38 92 PRO A C 1
ATOM 735 O O . PRO A 1 92 ? -0.517 -0.132 14.373 1.00 81.38 92 PRO A O 1
ATOM 738 N N . ASN A 1 93 ? -1.135 0.630 16.403 1.00 81.25 93 ASN A N 1
ATOM 739 C CA . ASN A 1 93 ? 0.214 0.796 16.945 1.00 81.25 93 ASN A CA 1
ATOM 740 C C . ASN A 1 93 ? 0.638 -0.320 17.917 1.00 81.25 93 ASN A C 1
ATOM 742 O O . ASN A 1 93 ? 1.816 -0.379 18.261 1.00 81.25 93 ASN A O 1
ATOM 746 N N . SER A 1 94 ? -0.276 -1.191 18.359 1.00 78.88 94 SER A N 1
ATOM 747 C CA . SER A 1 94 ? -0.004 -2.164 19.431 1.00 78.88 94 SER A CA 1
ATOM 748 C C . SER A 1 94 ? 0.368 -3.568 18.945 1.00 78.88 94 SER A C 1
ATOM 750 O O . SER A 1 94 ? 0.880 -4.371 19.724 1.00 78.88 94 SER A O 1
ATOM 752 N N . ILE A 1 95 ? 0.125 -3.899 17.672 1.00 73.06 95 ILE A N 1
ATOM 753 C CA . ILE A 1 95 ? 0.340 -5.264 17.171 1.00 73.06 95 ILE A CA 1
ATOM 754 C C . ILE A 1 95 ? 1.809 -5.503 16.831 1.00 73.06 95 ILE A C 1
ATOM 756 O O . ILE A 1 95 ? 2.381 -4.834 15.973 1.00 73.06 95 ILE A O 1
ATOM 760 N N . VAL A 1 96 ? 2.388 -6.531 17.457 1.00 71.69 96 VAL A N 1
ATOM 761 C CA . VAL A 1 96 ? 3.802 -6.903 17.278 1.00 71.69 96 VAL A CA 1
ATOM 762 C C . VAL A 1 96 ? 3.973 -8.292 16.640 1.00 71.69 96 VAL A C 1
ATOM 764 O O . VAL A 1 96 ? 5.023 -8.585 16.073 1.00 71.69 96 VAL A O 1
ATOM 767 N N . GLN A 1 97 ? 2.950 -9.158 16.669 1.00 90.12 97 GLN A N 1
ATOM 768 C CA . GLN A 1 97 ? 3.069 -10.526 16.151 1.00 90.12 97 GLN A CA 1
ATOM 769 C C . GLN A 1 97 ? 2.806 -10.609 14.642 1.00 90.12 97 GLN A C 1
ATOM 771 O O . GLN A 1 97 ? 1.776 -10.160 14.138 1.00 90.12 97 GLN A O 1
ATOM 776 N N . VAL A 1 98 ? 3.724 -11.258 13.925 1.00 94.94 98 VAL A N 1
ATOM 777 C CA . VAL A 1 98 ? 3.589 -11.557 12.495 1.00 94.94 98 VAL A CA 1
ATOM 778 C C . VAL A 1 98 ? 2.508 -12.619 12.285 1.00 94.94 98 VAL A C 1
ATOM 780 O O . VAL A 1 98 ? 2.591 -13.711 12.842 1.00 94.94 98 VAL A O 1
ATOM 783 N N . LYS A 1 99 ? 1.518 -12.315 11.441 1.00 95.44 99 LYS A N 1
ATOM 784 C CA . LYS A 1 99 ? 0.439 -13.241 11.059 1.00 95.44 99 LYS A CA 1
ATOM 785 C C . LYS A 1 99 ? 0.714 -13.955 9.741 1.00 95.44 99 LYS A C 1
ATOM 787 O O . LYS A 1 99 ? 0.269 -15.082 9.543 1.00 95.44 99 LYS A O 1
ATOM 792 N N . LYS A 1 100 ? 1.400 -13.290 8.808 1.00 96.94 100 LYS A N 1
ATOM 793 C CA . LYS A 1 100 ? 1.664 -13.824 7.466 1.00 96.94 100 LYS A CA 1
ATOM 794 C C . LYS A 1 100 ? 2.963 -13.268 6.905 1.00 96.94 100 LYS A C 1
ATOM 796 O O . LYS A 1 100 ? 3.204 -12.076 7.018 1.00 96.94 100 LYS A O 1
ATOM 801 N N . THR A 1 101 ? 3.748 -14.094 6.220 1.00 98.06 101 THR A N 1
ATOM 802 C CA . THR A 1 101 ? 4.917 -13.631 5.457 1.00 98.06 101 THR A CA 1
ATOM 803 C C . THR A 1 101 ? 4.603 -13.661 3.968 1.00 98.06 101 THR A C 1
ATOM 805 O O . THR A 1 101 ? 4.288 -14.712 3.412 1.00 98.06 101 THR A O 1
ATOM 808 N N . LEU A 1 102 ? 4.675 -12.502 3.315 1.00 98.31 102 LEU A N 1
ATOM 809 C CA . LEU A 1 102 ? 4.547 -12.372 1.867 1.00 98.31 102 LEU A CA 1
ATOM 810 C C . LEU A 1 102 ? 5.931 -12.521 1.226 1.00 98.31 102 LEU A C 1
ATOM 812 O O . LEU A 1 102 ? 6.803 -11.680 1.442 1.00 98.31 102 LEU A O 1
ATOM 816 N N . LYS A 1 103 ? 6.117 -13.569 0.420 1.00 98.31 103 LYS A N 1
ATOM 817 C CA . LYS A 1 103 ? 7.309 -13.743 -0.416 1.00 98.31 103 LYS A CA 1
ATOM 818 C C . LYS A 1 103 ? 7.024 -13.238 -1.826 1.00 98.31 103 LYS A C 1
ATOM 820 O O . LYS A 1 103 ? 6.009 -13.602 -2.414 1.00 98.31 103 LYS A O 1
ATOM 825 N N . VAL A 1 104 ? 7.903 -12.398 -2.360 1.00 98.25 104 VAL A N 1
ATOM 826 C CA . VAL A 1 104 ? 7.775 -11.820 -3.702 1.00 98.25 104 VAL A CA 1
ATOM 827 C C . VAL A 1 104 ? 9.048 -12.095 -4.477 1.00 98.25 104 VAL A C 1
ATOM 829 O O . VAL A 1 104 ? 10.113 -11.615 -4.099 1.00 98.25 104 VAL A O 1
ATOM 832 N N . LYS A 1 105 ? 8.928 -12.829 -5.583 1.00 98.19 105 LYS A N 1
ATOM 833 C CA . LYS A 1 105 ? 10.015 -13.031 -6.539 1.00 98.19 105 LYS A CA 1
ATOM 834 C C . LYS A 1 105 ? 9.847 -12.076 -7.710 1.00 98.19 105 LYS A C 1
ATOM 836 O O . LYS A 1 105 ? 8.922 -12.222 -8.504 1.00 98.19 105 LYS A O 1
ATOM 841 N N . VAL A 1 106 ? 10.743 -11.105 -7.823 1.00 97.94 106 VAL A N 1
ATOM 842 C CA . VAL A 1 106 ? 10.859 -10.273 -9.020 1.00 97.94 106 VAL A CA 1
ATOM 843 C C . VAL A 1 106 ? 11.762 -11.015 -9.993 1.00 97.94 106 VAL A C 1
ATOM 845 O O . VAL A 1 106 ? 12.982 -11.027 -9.834 1.00 97.94 106 VAL A O 1
ATOM 848 N N . TYR A 1 107 ? 11.147 -11.699 -10.956 1.00 97.50 107 TYR A N 1
ATOM 849 C CA . TYR A 1 107 ? 11.870 -12.539 -11.905 1.00 97.50 107 TYR A CA 1
ATOM 850 C C . TYR A 1 107 ? 12.374 -11.739 -13.109 1.00 97.50 107 TYR A C 1
ATOM 852 O O . TYR A 1 107 ? 13.579 -11.526 -13.217 1.00 97.50 107 TYR A O 1
ATOM 860 N N . MET A 1 108 ? 11.468 -11.249 -13.956 1.00 96.38 108 MET A N 1
ATOM 861 C CA . MET A 1 108 ? 11.781 -10.507 -15.181 1.00 96.38 108 MET A CA 1
ATOM 862 C C . MET A 1 108 ? 10.742 -9.414 -15.454 1.00 96.38 108 MET A C 1
ATOM 864 O O . MET A 1 108 ? 9.641 -9.465 -14.901 1.00 96.38 108 MET A O 1
ATOM 868 N N . GLY A 1 109 ? 11.080 -8.448 -16.307 1.00 93.50 109 GLY A N 1
ATOM 869 C CA . GLY A 1 109 ? 10.150 -7.443 -16.830 1.00 93.50 109 GLY A CA 1
ATOM 870 C C . GLY A 1 109 ? 10.110 -7.471 -18.354 1.00 93.50 109 GLY A C 1
ATOM 871 O O . GLY A 1 109 ? 11.152 -7.613 -18.979 1.00 93.50 109 GLY A O 1
ATOM 872 N N . ASP A 1 110 ? 8.927 -7.315 -18.946 1.00 92.31 110 ASP A N 1
ATOM 873 C CA . ASP A 1 110 ? 8.729 -7.285 -20.400 1.00 92.31 110 ASP A CA 1
ATOM 874 C C . ASP A 1 110 ? 7.484 -6.446 -20.765 1.00 92.31 110 ASP A C 1
ATOM 876 O O . ASP A 1 110 ? 6.691 -6.085 -19.894 1.00 92.31 110 ASP A O 1
ATOM 880 N N . GLY A 1 111 ? 7.314 -6.123 -22.049 1.00 89.00 111 GLY A N 1
ATOM 881 C CA . GLY A 1 111 ? 6.162 -5.417 -22.617 1.00 89.00 111 GLY A CA 1
ATOM 882 C C . GLY A 1 111 ? 6.378 -3.918 -22.843 1.00 89.00 111 GLY A C 1
ATOM 883 O O . GLY A 1 111 ? 5.597 -3.282 -23.547 1.00 89.00 111 GLY A O 1
ATOM 884 N N . TRP A 1 112 ? 7.460 -3.335 -22.321 1.00 86.94 112 TRP A N 1
ATOM 885 C CA . TRP A 1 112 ? 7.775 -1.907 -22.491 1.00 86.94 112 TRP A CA 1
ATOM 886 C C . TRP A 1 112 ? 7.973 -1.535 -23.962 1.00 86.94 112 TRP A C 1
ATOM 888 O O . TRP A 1 112 ? 7.525 -0.483 -24.403 1.00 86.94 112 TRP A O 1
ATOM 898 N N . HIS A 1 113 ? 8.574 -2.437 -24.736 1.00 81.81 113 HIS A N 1
ATOM 899 C CA . HIS A 1 113 ? 8.820 -2.267 -26.166 1.00 81.81 113 HIS A CA 1
ATOM 900 C C . HIS A 1 113 ? 7.528 -2.151 -27.004 1.00 81.81 113 HIS A C 1
ATOM 902 O O . HIS A 1 113 ? 7.582 -1.687 -28.139 1.00 81.81 113 HIS A O 1
ATOM 908 N N . LEU A 1 114 ? 6.372 -2.557 -26.458 1.00 85.38 114 LEU A N 1
ATOM 909 C CA . LEU A 1 114 ? 5.062 -2.436 -27.112 1.00 85.38 114 LEU A CA 1
ATOM 910 C C . LEU A 1 114 ? 4.421 -1.060 -26.896 1.00 85.38 114 LEU A C 1
ATOM 912 O O . LEU A 1 114 ? 3.620 -0.611 -27.712 1.00 85.38 114 LEU A O 1
ATOM 916 N N . HIS A 1 115 ? 4.750 -0.401 -25.783 1.00 82.50 115 HIS A N 1
ATOM 917 C CA . HIS A 1 115 ? 4.108 0.843 -25.348 1.00 82.50 115 HIS A CA 1
ATOM 918 C C . HIS A 1 115 ? 5.020 2.066 -25.452 1.00 82.50 115 HIS A C 1
ATOM 920 O O . HIS A 1 115 ? 4.530 3.194 -25.514 1.00 82.50 115 HIS A O 1
ATOM 926 N N . PHE A 1 116 ? 6.333 1.854 -25.500 1.00 85.12 116 PHE A N 1
ATOM 927 C CA . PHE A 1 116 ? 7.339 2.901 -25.545 1.00 85.12 116 PHE A CA 1
ATOM 928 C C . PHE A 1 116 ? 8.193 2.757 -26.800 1.00 85.12 116 PHE A C 1
ATOM 930 O O . PHE A 1 116 ? 8.603 1.661 -27.183 1.00 85.12 116 PHE A O 1
ATOM 937 N N . ARG A 1 117 ? 8.472 3.890 -27.453 1.00 81.25 117 ARG A N 1
ATOM 938 C CA . ARG A 1 117 ? 9.437 3.929 -28.556 1.00 81.25 117 ARG A CA 1
ATOM 939 C C . ARG A 1 117 ? 10.823 3.572 -28.022 1.00 81.25 117 ARG A C 1
ATOM 941 O O . ARG A 1 117 ? 11.122 3.846 -26.865 1.00 81.25 117 ARG A O 1
ATOM 948 N N . ARG A 1 118 ? 11.691 3.044 -28.889 1.00 76.19 118 ARG A N 1
ATOM 949 C CA . ARG A 1 118 ? 13.075 2.712 -28.511 1.00 76.19 118 ARG A CA 1
ATOM 950 C C . ARG A 1 118 ? 13.837 3.885 -27.890 1.00 76.19 118 ARG A C 1
ATOM 952 O O . ARG A 1 118 ? 14.617 3.665 -26.987 1.00 76.19 118 ARG A O 1
ATOM 959 N N . THR A 1 119 ? 13.543 5.108 -28.318 1.00 78.00 119 THR A N 1
ATOM 960 C CA . THR A 1 119 ? 14.187 6.336 -27.831 1.00 78.00 119 THR A CA 1
ATOM 961 C C . THR A 1 119 ? 13.448 6.996 -26.657 1.00 78.00 119 THR A C 1
ATOM 963 O O . THR A 1 119 ? 13.577 8.199 -26.453 1.00 78.00 119 THR A O 1
ATOM 966 N N . HIS A 1 120 ? 12.527 6.288 -25.991 1.00 79.25 120 HIS A N 1
ATOM 967 C CA . HIS A 1 120 ? 11.683 6.880 -24.945 1.00 79.25 120 HIS A CA 1
ATOM 968 C C . HIS A 1 120 ? 12.416 7.059 -23.614 1.00 79.25 120 HIS A C 1
ATOM 970 O O . HIS A 1 120 ? 12.109 7.998 -22.887 1.00 79.25 120 HIS A O 1
ATOM 976 N N . PHE A 1 121 ? 13.314 6.129 -23.297 1.00 78.69 121 PHE A N 1
ATOM 977 C CA . PHE A 1 121 ? 14.036 6.088 -22.029 1.00 78.69 121 PHE A CA 1
ATOM 978 C C . PHE A 1 121 ? 15.422 6.704 -22.193 1.00 78.69 121 PHE A C 1
ATOM 980 O O . PHE A 1 121 ? 15.680 7.747 -21.611 1.00 78.69 121 PHE A O 1
ATOM 987 N N . ASP A 1 122 ? 16.221 6.145 -23.099 1.00 72.06 122 ASP A N 1
ATOM 988 C CA . ASP A 1 122 ? 17.482 6.720 -23.558 1.00 72.06 122 ASP A CA 1
ATOM 989 C C . ASP A 1 122 ? 17.437 6.849 -25.097 1.00 72.06 122 ASP A C 1
ATOM 991 O O . ASP A 1 122 ? 16.773 6.069 -25.789 1.00 72.06 122 ASP A O 1
ATOM 995 N N . LEU A 1 123 ? 18.061 7.897 -25.647 1.00 73.06 123 LEU A N 1
ATOM 996 C CA . LEU A 1 123 ? 18.144 8.132 -27.092 1.00 73.06 123 LEU A CA 1
ATOM 997 C C . LEU A 1 123 ? 19.092 7.159 -27.804 1.00 73.06 123 LEU A C 1
ATOM 999 O O . LEU A 1 123 ? 18.877 6.873 -28.986 1.00 73.06 123 LEU A O 1
ATOM 1003 N N . PHE A 1 124 ? 20.144 6.711 -27.125 1.00 76.31 124 PHE A N 1
ATOM 1004 C CA . PHE A 1 124 ? 21.285 6.020 -27.718 1.00 76.31 124 PHE A CA 1
ATOM 1005 C C . PHE A 1 124 ? 21.499 4.612 -27.158 1.00 76.31 124 PHE A C 1
ATOM 1007 O O . PHE A 1 124 ? 22.087 3.789 -27.864 1.00 76.31 124 PHE A O 1
ATOM 1014 N N . SER A 1 125 ? 20.980 4.304 -25.968 1.00 78.25 125 SER A N 1
ATOM 1015 C CA . SER A 1 125 ? 21.058 2.972 -25.361 1.00 78.25 125 SER A CA 1
ATOM 1016 C C . SER A 1 125 ? 19.681 2.417 -24.951 1.00 78.25 125 SER A C 1
ATOM 1018 O O . SER A 1 125 ? 18.658 3.106 -24.996 1.00 78.25 125 SER A O 1
ATOM 1020 N N . PRO A 1 126 ? 19.576 1.108 -24.664 1.00 82.19 126 PRO A N 1
ATOM 1021 C CA . PRO A 1 126 ? 18.424 0.562 -23.957 1.00 82.19 126 PRO A CA 1
ATOM 1022 C C . PRO A 1 126 ? 18.301 1.123 -22.524 1.00 82.19 126 PRO A C 1
ATOM 1024 O O . PRO A 1 126 ? 19.271 1.615 -21.972 1.00 82.19 126 PRO A O 1
ATOM 1027 N N . PRO A 1 127 ? 17.120 1.007 -21.896 1.00 86.25 127 PRO A N 1
ATOM 1028 C CA . PRO A 1 127 ? 16.894 1.500 -20.536 1.00 86.25 127 PRO A CA 1
ATOM 1029 C C . PRO A 1 127 ? 17.614 0.698 -19.444 1.00 86.25 127 PRO A C 1
ATOM 1031 O O . PRO A 1 127 ? 17.715 -0.532 -19.523 1.00 86.25 127 PRO A O 1
ATOM 1034 N N . ASP A 1 128 ? 17.913 1.393 -18.345 1.00 90.62 128 ASP A N 1
ATOM 1035 C CA . ASP A 1 128 ? 18.475 0.829 -17.118 1.00 90.62 128 ASP A CA 1
ATOM 1036 C C . ASP A 1 128 ? 17.386 0.600 -16.066 1.00 90.62 128 ASP A C 1
ATOM 1038 O O . ASP A 1 128 ? 17.003 1.481 -15.288 1.00 90.62 128 ASP A O 1
ATOM 1042 N N . PHE A 1 129 ? 16.838 -0.614 -16.021 1.00 93.31 129 PHE A N 1
ATOM 1043 C CA . PHE A 1 129 ? 15.670 -0.881 -15.187 1.00 93.31 129 PHE A CA 1
ATOM 1044 C C . PHE A 1 129 ? 16.000 -1.459 -13.814 1.00 93.31 129 PHE A C 1
ATOM 1046 O O . PHE A 1 129 ? 16.753 -2.420 -13.644 1.00 93.31 129 PHE A O 1
ATOM 1053 N N . PHE A 1 130 ? 15.272 -0.976 -12.811 1.00 95.38 130 PHE A N 1
ATOM 1054 C CA . PHE A 1 130 ? 15.180 -1.605 -11.501 1.00 95.38 130 PHE A CA 1
ATOM 1055 C C . PHE A 1 130 ? 13.752 -1.566 -10.963 1.00 95.38 130 PHE A C 1
ATOM 1057 O O . PHE A 1 130 ? 12.941 -0.703 -11.302 1.00 95.38 130 PHE A O 1
ATOM 1064 N N . THR A 1 131 ? 13.435 -2.501 -10.073 1.00 97.19 131 THR A N 1
ATOM 1065 C CA . THR A 1 131 ? 12.106 -2.610 -9.471 1.00 97.19 131 THR A CA 1
ATOM 1066 C C . THR A 1 131 ? 12.145 -2.180 -8.010 1.00 97.19 131 THR A C 1
ATOM 1068 O O . THR A 1 131 ? 12.928 -2.697 -7.214 1.00 97.19 131 THR A O 1
ATOM 1071 N N . LYS A 1 132 ? 11.260 -1.255 -7.631 1.00 97.25 132 LYS A N 1
ATOM 1072 C CA . LYS A 1 132 ? 10.960 -0.880 -6.245 1.00 97.25 132 LYS A CA 1
ATOM 1073 C C . LYS A 1 132 ? 9.728 -1.636 -5.763 1.00 97.25 132 LYS A C 1
ATOM 1075 O O . LYS A 1 132 ? 8.682 -1.616 -6.407 1.00 97.25 132 LYS A O 1
ATOM 1080 N N . LEU A 1 133 ? 9.835 -2.233 -4.584 1.00 98.12 133 LEU A N 1
ATOM 1081 C CA . LEU A 1 133 ? 8.731 -2.848 -3.862 1.00 98.12 133 LEU A CA 1
ATOM 1082 C C . LEU A 1 133 ? 8.460 -2.034 -2.604 1.00 98.12 133 LEU A C 1
ATOM 1084 O O . LEU A 1 133 ? 9.384 -1.662 -1.878 1.00 98.12 133 LEU A O 1
ATOM 1088 N N . GLN A 1 134 ? 7.193 -1.756 -2.330 1.00 97.62 134 GLN A N 1
ATOM 1089 C CA . GLN A 1 134 ? 6.795 -1.026 -1.137 1.00 97.62 134 GLN A CA 1
ATOM 1090 C C . GLN A 1 134 ? 5.515 -1.606 -0.545 1.00 97.62 134 GLN A C 1
ATOM 1092 O O . GLN A 1 134 ? 4.502 -1.689 -1.233 1.00 97.62 134 GLN A O 1
ATOM 1097 N N . ILE A 1 135 ? 5.554 -1.942 0.743 1.00 98.00 135 ILE A N 1
ATOM 1098 C CA . ILE A 1 135 ? 4.371 -2.287 1.529 1.00 98.00 135 ILE A CA 1
ATOM 1099 C C . ILE A 1 135 ? 3.808 -1.012 2.157 1.00 98.00 135 ILE A C 1
ATOM 1101 O O . ILE A 1 135 ? 4.504 -0.277 2.868 1.00 98.00 135 ILE A O 1
ATOM 1105 N N . TYR A 1 136 ? 2.539 -0.747 1.876 1.00 97.12 136 TYR A N 1
ATOM 1106 C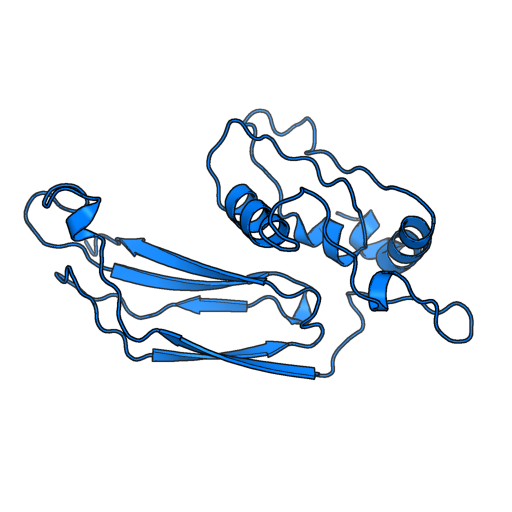 CA . TYR A 1 136 ? 1.711 0.221 2.579 1.00 97.12 136 TYR A CA 1
ATOM 1107 C C . TYR A 1 136 ? 0.822 -0.511 3.578 1.00 97.12 136 TYR A C 1
ATOM 1109 O O . TYR A 1 136 ? 0.396 -1.626 3.306 1.00 97.12 136 TYR A O 1
ATOM 1117 N N . GLY A 1 137 ? 0.548 0.111 4.721 1.00 95.06 137 GLY A N 1
ATOM 1118 C CA . GLY A 1 137 ? -0.240 -0.501 5.784 1.00 95.06 137 GLY A CA 1
ATOM 1119 C C . GLY A 1 137 ? -0.006 0.165 7.132 1.00 95.06 137 GLY A C 1
ATOM 1120 O O . GLY A 1 137 ? 0.396 1.343 7.208 1.00 95.06 137 GLY A O 1
ATOM 1121 N N . VAL A 1 138 ? -0.240 -0.619 8.184 1.00 93.62 138 VAL A N 1
ATOM 1122 C CA . VAL A 1 138 ? 0.100 -0.269 9.568 1.00 93.62 138 VAL A CA 1
ATOM 1123 C C . VAL A 1 138 ? 1.597 0.033 9.700 1.00 93.62 138 VAL A C 1
ATOM 1125 O O . VAL A 1 138 ? 2.388 -0.481 8.906 1.00 93.62 138 VAL A O 1
ATOM 1128 N N . PRO A 1 139 ? 2.021 0.878 10.658 1.00 92.31 139 PRO A N 1
ATOM 1129 C CA . PRO A 1 139 ? 3.425 1.264 10.805 1.00 92.31 139 PRO A CA 1
ATOM 1130 C C . PRO A 1 139 ? 4.403 0.083 10.868 1.00 92.31 139 PRO A C 1
ATOM 1132 O O . PRO A 1 139 ? 5.434 0.146 10.202 1.00 92.31 139 PRO A O 1
ATOM 1135 N N . ALA A 1 140 ? 4.045 -0.993 11.577 1.00 92.88 140 ALA A N 1
ATOM 1136 C CA . ALA A 1 140 ? 4.867 -2.197 11.724 1.00 92.88 140 ALA A CA 1
ATOM 1137 C C . ALA A 1 140 ? 5.149 -2.928 10.394 1.00 92.88 140 ALA A C 1
ATOM 1139 O O . ALA A 1 140 ? 6.228 -3.487 10.217 1.00 92.88 140 ALA A O 1
ATOM 1140 N N . ASP A 1 141 ? 4.224 -2.867 9.431 1.00 95.25 141 ASP A N 1
ATOM 1141 C CA . ASP A 1 141 ? 4.326 -3.599 8.158 1.00 95.25 141 ASP A CA 1
ATOM 1142 C C . ASP A 1 141 ? 4.999 -2.777 7.050 1.00 95.25 141 ASP A C 1
ATOM 1144 O O . ASP A 1 141 ? 5.309 -3.287 5.970 1.00 95.25 141 ASP A O 1
ATOM 1148 N N . ARG A 1 142 ? 5.223 -1.476 7.275 1.00 94.88 142 ARG A N 1
ATOM 1149 C CA . ARG A 1 142 ? 5.771 -0.582 6.248 1.00 94.88 142 ARG A CA 1
ATOM 1150 C C . ARG A 1 142 ? 7.211 -0.951 5.931 1.00 94.88 142 ARG A C 1
ATOM 1152 O O . ARG A 1 142 ? 8.124 -0.697 6.711 1.00 94.88 142 ARG A O 1
ATOM 1159 N N . LYS A 1 143 ? 7.435 -1.439 4.714 1.00 96.50 143 LYS A N 1
ATOM 1160 C CA . LYS A 1 143 ? 8.772 -1.792 4.230 1.00 96.50 143 LYS A CA 1
ATOM 1161 C C . LYS A 1 143 ? 8.978 -1.364 2.787 1.00 96.50 143 LYS A C 1
ATOM 1163 O O . LYS A 1 143 ? 8.039 -1.321 1.994 1.00 96.50 143 LYS A O 1
ATOM 1168 N N . LYS A 1 144 ? 10.221 -1.027 2.451 1.00 97.38 144 LYS A N 1
ATOM 1169 C CA . LYS A 1 144 ? 10.671 -0.746 1.085 1.00 97.38 144 LYS A CA 1
ATOM 1170 C C . LYS A 1 144 ? 11.812 -1.692 0.748 1.00 97.38 144 LYS A C 1
ATOM 1172 O O . LYS A 1 144 ? 12.678 -1.924 1.585 1.00 97.38 144 LYS A O 1
ATOM 1177 N N . ALA A 1 145 ? 11.817 -2.192 -0.474 1.00 97.88 145 ALA A N 1
ATOM 1178 C CA . ALA A 1 145 ? 12.899 -2.985 -1.029 1.00 97.88 145 ALA A CA 1
ATOM 1179 C C . ALA A 1 145 ? 13.113 -2.592 -2.493 1.00 97.88 145 ALA A C 1
ATOM 1181 O O . ALA A 1 145 ? 12.241 -1.980 -3.116 1.00 97.88 145 ALA A O 1
ATOM 1182 N N . LYS A 1 146 ? 14.283 -2.913 -3.041 1.00 97.50 146 LYS A N 1
ATOM 1183 C CA . LYS A 1 146 ? 14.574 -2.714 -4.459 1.00 97.50 146 LYS A CA 1
ATOM 1184 C C . LYS A 1 146 ? 15.471 -3.819 -5.003 1.00 97.50 146 LYS A C 1
ATOM 1186 O O . LYS A 1 146 ? 16.243 -4.426 -4.253 1.00 97.50 146 LYS A O 1
ATOM 1191 N N . THR A 1 147 ? 15.365 -4.065 -6.299 1.00 97.50 147 THR A N 1
ATOM 1192 C CA . THR A 1 147 ? 16.365 -4.831 -7.043 1.00 97.50 147 THR A CA 1
ATOM 1193 C C . THR A 1 147 ? 17.584 -3.961 -7.341 1.00 97.50 147 THR A C 1
ATOM 1195 O O . THR A 1 147 ? 17.548 -2.735 -7.201 1.00 97.50 147 THR A O 1
ATOM 1198 N N . GLU A 1 148 ? 18.664 -4.615 -7.737 1.00 94.69 148 GLU A N 1
ATOM 1199 C CA . GLU A 1 148 ? 19.773 -4.008 -8.456 1.00 94.69 148 GLU A CA 1
ATOM 1200 C C . GLU A 1 148 ? 19.277 -3.495 -9.825 1.00 94.69 148 GLU A C 1
ATOM 1202 O O . GLU A 1 148 ? 18.342 -4.090 -10.390 1.00 94.69 148 GLU A O 1
ATOM 1207 N N . PRO A 1 149 ? 19.858 -2.403 -10.351 1.00 94.00 149 PRO A N 1
ATOM 1208 C CA . PRO A 1 149 ? 19.692 -2.022 -11.749 1.00 94.00 149 PRO A CA 1
ATOM 1209 C C . PRO A 1 149 ? 20.170 -3.124 -12.696 1.00 94.00 149 PRO A C 1
ATOM 1211 O O . PRO A 1 149 ? 21.099 -3.876 -12.389 1.00 94.00 149 PRO A O 1
ATOM 1214 N N . ARG A 1 150 ? 19.486 -3.248 -13.832 1.00 93.75 150 ARG A N 1
ATOM 1215 C CA . ARG A 1 150 ? 19.913 -4.043 -14.980 1.00 93.75 150 ARG A CA 1
ATOM 1216 C C . ARG A 1 150 ? 20.147 -3.084 -16.127 1.00 93.75 150 ARG A C 1
ATOM 1218 O O . ARG A 1 150 ? 19.184 -2.508 -16.622 1.00 93.75 150 ARG A O 1
ATOM 1225 N N . GLU A 1 151 ? 21.418 -2.929 -16.459 1.00 90.88 151 GLU A N 1
ATOM 1226 C CA . GLU A 1 151 ? 21.890 -1.979 -17.456 1.00 90.88 151 GLU A CA 1
ATOM 1227 C C . GLU A 1 151 ? 21.619 -2.482 -18.873 1.00 90.88 151 GLU A C 1
ATOM 1229 O O . GLU A 1 151 ? 21.687 -3.693 -19.119 1.00 90.88 151 GLU A O 1
ATOM 1234 N N . ASP A 1 152 ? 21.311 -1.557 -19.779 1.00 87.69 152 ASP A N 1
ATOM 1235 C CA . ASP A 1 152 ? 21.186 -1.780 -21.221 1.00 87.69 152 ASP A CA 1
ATOM 1236 C C . ASP A 1 152 ? 20.261 -2.959 -21.611 1.00 87.69 152 ASP A C 1
ATOM 1238 O O . ASP A 1 152 ? 20.502 -3.689 -22.582 1.00 87.69 152 ASP A O 1
ATOM 1242 N N . GLN A 1 153 ? 19.149 -3.161 -20.889 1.00 87.44 153 GLN A N 1
ATOM 1243 C CA . GLN A 1 153 ? 18.241 -4.295 -21.118 1.00 87.44 153 GLN A CA 1
ATOM 1244 C C . GLN A 1 153 ? 16.764 -3.899 -21.243 1.00 87.44 153 GLN A C 1
ATOM 1246 O O . GLN A 1 153 ? 16.100 -3.532 -20.279 1.00 87.44 153 GLN A O 1
ATOM 1251 N N . TRP A 1 154 ? 16.181 -4.154 -22.422 1.00 87.69 154 TRP A N 1
ATOM 1252 C CA . TRP A 1 154 ? 14.727 -4.055 -22.649 1.00 87.69 154 TRP A CA 1
ATOM 1253 C C . TRP A 1 154 ? 13.909 -5.122 -21.912 1.00 87.69 154 TRP A C 1
ATOM 1255 O O . TRP A 1 154 ? 12.729 -4.903 -21.636 1.00 87.69 154 TRP A O 1
ATOM 1265 N N . VAL A 1 155 ? 14.524 -6.272 -21.616 1.00 92.62 155 VAL A N 1
ATOM 1266 C CA . VAL A 1 155 ? 13.901 -7.407 -20.916 1.00 92.62 155 VAL A CA 1
ATOM 1267 C C . VAL A 1 155 ? 14.776 -7.786 -19.715 1.00 92.62 155 VAL A C 1
ATOM 1269 O O . VAL A 1 155 ? 15.501 -8.782 -19.760 1.00 92.62 155 VAL A O 1
ATOM 1272 N N . PRO A 1 156 ? 14.788 -6.965 -18.650 1.00 94.06 156 PRO A N 1
ATOM 1273 C CA . PRO A 1 156 ? 15.652 -7.187 -17.498 1.00 94.06 156 PRO A CA 1
ATOM 1274 C C . PRO A 1 156 ? 15.253 -8.458 -16.741 1.00 94.06 156 PRO A C 1
ATOM 1276 O O . PRO A 1 156 ? 14.080 -8.662 -16.414 1.00 94.06 156 PRO A O 1
ATOM 1279 N N . VAL A 1 157 ? 16.241 -9.288 -16.393 1.00 96.50 157 VAL A N 1
ATOM 1280 C CA . VAL A 1 157 ? 16.070 -10.446 -15.499 1.00 96.50 157 VAL A CA 1
ATOM 1281 C C . VAL A 1 157 ? 16.737 -10.150 -14.156 1.00 96.50 157 VAL A C 1
ATOM 1283 O O . VAL A 1 157 ? 17.960 -10.054 -14.044 1.00 96.50 157 VAL A O 1
ATOM 1286 N N . TRP A 1 158 ? 15.938 -10.008 -13.100 1.00 96.62 158 TRP A N 1
ATOM 1287 C CA . TRP A 1 158 ? 16.437 -9.780 -11.739 1.00 96.62 158 TRP A CA 1
ATOM 1288 C C . TRP A 1 158 ? 16.593 -11.078 -10.953 1.00 96.62 158 TRP A C 1
ATOM 1290 O O . TRP A 1 158 ? 17.585 -11.228 -10.247 1.00 96.62 158 TRP A O 1
ATOM 1300 N N . ASN A 1 159 ? 15.636 -12.005 -11.083 1.00 96.81 159 ASN A N 1
ATOM 1301 C CA . ASN A 1 159 ? 15.571 -13.263 -10.329 1.00 96.81 159 ASN A CA 1
ATOM 1302 C C . ASN A 1 159 ? 15.808 -13.090 -8.813 1.00 96.81 159 ASN A C 1
ATOM 1304 O O . ASN A 1 159 ? 16.533 -13.864 -8.191 1.00 96.81 159 ASN A O 1
ATOM 1308 N N . LYS A 1 160 ? 15.201 -12.056 -8.216 1.00 97.94 160 LYS A N 1
ATOM 1309 C CA . LYS A 1 160 ? 15.423 -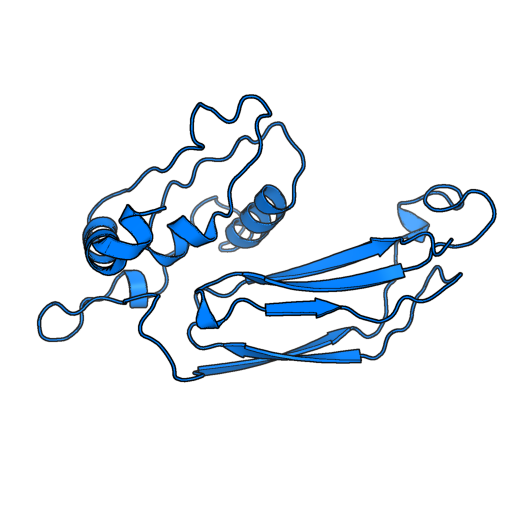11.672 -6.817 1.00 97.94 160 LYS A CA 1
ATOM 1310 C C . LYS A 1 160 ? 14.187 -11.898 -5.963 1.00 97.94 160 LYS A C 1
ATOM 1312 O O . LYS A 1 160 ? 13.085 -11.497 -6.336 1.00 97.94 160 LYS A O 1
ATOM 1317 N N . GLU A 1 161 ? 14.380 -12.504 -4.799 1.00 98.38 161 GLU A N 1
ATOM 1318 C CA . GLU A 1 161 ? 13.318 -12.782 -3.833 1.00 98.38 161 GLU A CA 1
ATOM 1319 C C . GLU A 1 161 ? 13.354 -11.798 -2.660 1.00 98.38 161 GLU A C 1
ATOM 1321 O O . GLU A 1 161 ? 14.413 -11.377 -2.197 1.00 98.38 161 GLU A O 1
ATOM 1326 N N . PHE A 1 162 ? 12.169 -11.419 -2.188 1.00 98.38 162 PHE A N 1
ATOM 1327 C CA . PHE A 1 162 ? 11.959 -10.522 -1.060 1.00 98.38 162 PHE A CA 1
ATOM 1328 C C . PHE A 1 162 ? 10.944 -11.131 -0.104 1.00 98.38 162 PHE A C 1
ATOM 1330 O O . PHE A 1 162 ? 9.936 -11.685 -0.542 1.00 98.38 162 PHE A O 1
ATOM 1337 N N . GLU A 1 163 ? 11.166 -10.964 1.196 1.00 98.31 163 GLU A N 1
ATOM 1338 C CA . GLU A 1 163 ? 10.227 -11.402 2.226 1.00 98.31 163 GLU A CA 1
ATOM 1339 C C . GLU A 1 163 ? 9.722 -10.217 3.052 1.00 98.31 163 GLU A C 1
ATOM 1341 O O . GLU A 1 163 ? 10.491 -9.374 3.528 1.00 98.31 163 GLU A O 1
ATOM 1346 N N . PHE A 1 164 ? 8.404 -10.167 3.232 1.00 98.06 164 PHE A N 1
ATOM 1347 C CA . PHE A 1 164 ? 7.707 -9.141 3.996 1.00 98.06 164 PHE A CA 1
ATOM 1348 C C . PHE A 1 164 ? 6.865 -9.813 5.087 1.00 98.06 164 PHE A C 1
ATOM 1350 O O . PHE A 1 164 ? 5.784 -10.323 4.783 1.00 98.06 164 PHE A O 1
ATOM 1357 N N . PRO A 1 165 ? 7.339 -9.861 6.343 1.00 97.06 165 PRO A N 1
ATOM 1358 C CA . PRO A 1 165 ? 6.501 -10.268 7.464 1.00 97.06 165 PRO A CA 1
ATOM 1359 C C . PRO A 1 165 ? 5.420 -9.204 7.709 1.00 97.06 165 PRO A C 1
ATOM 1361 O O . PRO A 1 165 ? 5.731 -8.018 7.783 1.00 97.06 165 PRO A O 1
ATOM 1364 N N . LEU A 1 166 ? 4.161 -9.632 7.802 1.00 97.19 166 LEU A N 1
ATOM 1365 C CA . LEU A 1 166 ? 2.977 -8.789 7.969 1.00 97.19 166 LEU A CA 1
ATOM 1366 C C . LEU A 1 166 ? 2.259 -9.131 9.278 1.00 97.19 166 LEU A C 1
ATOM 1368 O O . LEU A 1 166 ? 1.845 -10.273 9.505 1.00 97.19 166 LEU A O 1
ATOM 1372 N N . THR A 1 167 ? 2.082 -8.121 10.118 1.00 96.06 167 THR A N 1
ATOM 1373 C CA . THR A 1 167 ? 1.310 -8.148 11.364 1.00 96.06 167 THR A CA 1
ATOM 1374 C C . THR A 1 167 ? -0.185 -7.966 11.103 1.00 96.06 167 THR A C 1
ATOM 1376 O O . THR A 1 167 ? -1.008 -8.600 11.767 1.00 96.06 167 THR A O 1
ATOM 1379 N N . VAL A 1 168 ? -0.557 -7.164 10.096 1.00 95.69 168 VAL A N 1
ATOM 1380 C CA . VAL A 1 168 ? -1.954 -6.894 9.721 1.00 95.69 168 VAL A CA 1
ATOM 1381 C C . VAL A 1 168 ? -2.124 -7.003 8.200 1.00 95.69 168 VAL A C 1
ATOM 1383 O O . VAL A 1 168 ? -2.300 -5.994 7.508 1.00 95.69 168 VAL A O 1
ATOM 1386 N N . PRO A 1 169 ? -2.068 -8.230 7.641 1.00 95.69 169 PRO A N 1
ATOM 1387 C CA . PRO A 1 169 ? -2.114 -8.448 6.196 1.00 95.69 169 PRO A CA 1
ATOM 1388 C C . PRO A 1 169 ? -3.388 -7.908 5.527 1.00 95.69 169 PRO A C 1
ATOM 1390 O O . PRO A 1 169 ? -3.351 -7.553 4.354 1.00 95.69 169 PRO A O 1
ATOM 1393 N N . GLU A 1 170 ? -4.502 -7.800 6.251 1.00 94.81 170 GLU A N 1
ATOM 1394 C CA . GLU A 1 170 ? -5.781 -7.279 5.754 1.00 94.81 170 GLU A CA 1
ATOM 1395 C C . GLU A 1 170 ? -5.747 -5.773 5.455 1.00 94.81 170 GLU A C 1
ATOM 1397 O O . GLU A 1 170 ? -6.588 -5.268 4.713 1.00 94.81 170 GLU A O 1
ATOM 1402 N N . LEU A 1 171 ? -4.781 -5.056 6.036 1.00 95.69 171 LEU A N 1
ATOM 1403 C CA . LEU A 1 171 ? -4.523 -3.638 5.793 1.00 95.69 171 LEU A CA 1
ATOM 1404 C C . LEU A 1 171 ? -3.211 -3.416 5.032 1.00 95.69 171 LEU A C 1
ATOM 1406 O O . LEU A 1 171 ? -2.756 -2.277 4.940 1.00 95.69 171 LEU A O 1
ATOM 1410 N N . ALA A 1 172 ? -2.593 -4.468 4.494 1.00 96.38 172 ALA A N 1
ATOM 1411 C CA . ALA A 1 172 ? -1.358 -4.359 3.734 1.00 96.38 172 ALA A CA 1
ATOM 1412 C C . ALA A 1 172 ? -1.637 -4.255 2.225 1.00 96.38 172 ALA A C 1
ATOM 1414 O O . ALA A 1 172 ? -2.445 -4.995 1.667 1.00 96.38 172 ALA A O 1
ATOM 1415 N N . GLN A 1 173 ? -0.921 -3.368 1.536 1.00 97.50 173 GLN A N 1
ATOM 1416 C CA . GLN A 1 173 ? -0.921 -3.267 0.078 1.00 97.50 173 GLN A CA 1
ATOM 1417 C C . GLN A 1 173 ? 0.514 -3.256 -0.447 1.00 97.50 173 GLN A C 1
ATOM 1419 O O . GLN A 1 173 ? 1.312 -2.390 -0.086 1.00 97.50 173 GLN A O 1
ATOM 1424 N N . LEU A 1 174 ? 0.825 -4.193 -1.345 1.00 97.75 174 LEU A N 1
ATOM 1425 C CA . LEU A 1 174 ? 2.080 -4.204 -2.090 1.00 97.75 174 LEU A CA 1
ATOM 1426 C C . LEU A 1 174 ? 1.971 -3.295 -3.318 1.00 97.75 174 LEU A C 1
ATOM 1428 O O . LEU A 1 174 ? 1.096 -3.470 -4.163 1.00 97.75 174 LEU A O 1
ATOM 1432 N N . ARG A 1 175 ? 2.911 -2.361 -3.444 1.00 96.81 175 ARG A N 1
ATOM 1433 C CA . ARG A 1 175 ? 3.155 -1.580 -4.655 1.00 96.81 175 ARG A CA 1
ATOM 1434 C C . ARG A 1 175 ? 4.459 -2.043 -5.287 1.00 96.81 175 ARG A C 1
ATOM 1436 O O . ARG A 1 175 ? 5.507 -1.976 -4.646 1.00 96.81 175 ARG A O 1
ATOM 1443 N N . ILE A 1 176 ? 4.379 -2.452 -6.546 1.00 97.00 176 ILE A N 1
ATOM 1444 C CA . ILE A 1 176 ? 5.530 -2.766 -7.392 1.00 97.00 176 ILE A CA 1
ATOM 1445 C C . ILE A 1 176 ? 5.646 -1.643 -8.421 1.00 97.00 176 ILE A C 1
ATOM 1447 O O . ILE A 1 176 ? 4.660 -1.269 -9.052 1.00 97.00 176 ILE A O 1
ATOM 1451 N N . GLU A 1 177 ? 6.829 -1.057 -8.540 1.00 95.00 177 GLU A N 1
ATOM 1452 C CA . GLU A 1 177 ? 7.113 0.045 -9.454 1.00 95.00 177 GLU A CA 1
ATOM 1453 C C . GLU A 1 177 ? 8.439 -0.231 -10.154 1.00 95.00 177 GLU A C 1
ATOM 1455 O O . GLU A 1 177 ? 9.477 -0.277 -9.498 1.00 95.00 177 GLU A O 1
ATOM 1460 N N . VAL A 1 178 ? 8.405 -0.378 -11.475 1.00 93.88 178 VAL A N 1
ATOM 1461 C CA . VAL A 1 178 ? 9.617 -0.400 -12.298 1.00 93.88 178 VAL A CA 1
ATOM 1462 C C . VAL A 1 178 ? 10.020 1.040 -12.585 1.00 93.88 178 VAL A C 1
ATOM 1464 O O . VAL A 1 178 ? 9.164 1.890 -12.842 1.00 93.88 178 VAL A O 1
ATOM 1467 N N . ARG A 1 179 ? 11.312 1.327 -12.477 1.00 91.56 179 ARG A N 1
ATOM 1468 C CA . ARG A 1 179 ? 11.892 2.619 -12.822 1.00 91.56 179 ARG A CA 1
ATOM 1469 C C . ARG A 1 179 ? 13.109 2.421 -13.696 1.00 91.56 179 ARG A C 1
ATOM 1471 O O . ARG A 1 179 ? 13.855 1.467 -13.505 1.00 91.56 179 ARG A O 1
ATOM 1478 N N . GLU A 1 180 ? 13.256 3.364 -14.599 1.00 89.12 180 GLU A N 1
ATOM 1479 C CA . GLU A 1 180 ? 14.477 3.656 -15.328 1.00 89.12 180 GLU A CA 1
ATOM 1480 C C . GLU A 1 180 ? 15.389 4.500 -14.397 1.00 89.12 180 GLU A C 1
ATOM 1482 O O . GLU A 1 180 ? 14.889 5.183 -13.483 1.00 89.12 180 GLU A O 1
ATOM 1487 N N . CYS A 1 181 ? 16.702 4.329 -14.517 1.00 83.81 181 CYS A N 1
ATOM 1488 C CA . CYS A 1 181 ? 17.712 5.091 -13.801 1.00 83.81 181 CYS A CA 1
ATOM 1489 C C . CYS A 1 181 ? 18.954 5.258 -14.671 1.00 83.81 181 CYS A C 1
ATOM 1491 O O . CYS A 1 181 ? 19.782 4.354 -14.672 1.00 83.81 181 CYS A O 1
ATOM 1493 N N . ASP A 1 182 ? 19.149 6.451 -15.222 1.00 69.25 182 ASP A N 1
ATOM 1494 C CA . ASP A 1 182 ? 20.440 6.836 -15.788 1.00 69.25 182 ASP A CA 1
ATOM 1495 C C . ASP A 1 182 ? 21.540 6.705 -14.719 1.00 69.25 182 ASP A C 1
ATOM 1497 O O . ASP A 1 182 ? 21.606 7.482 -13.753 1.00 69.25 182 ASP A O 1
ATOM 1501 N N . MET A 1 183 ? 22.394 5.690 -14.848 1.00 58.06 183 MET A N 1
ATOM 1502 C CA . MET A 1 183 ? 23.622 5.596 -14.066 1.00 58.06 183 MET A CA 1
ATOM 1503 C C . MET A 1 183 ? 24.691 6.424 -14.780 1.00 58.06 183 MET A C 1
ATOM 1505 O O . MET A 1 183 ? 25.418 5.918 -15.625 1.00 58.06 183 MET A O 1
ATOM 1509 N N . THR A 1 184 ? 24.743 7.723 -14.467 1.00 50.00 184 THR A N 1
ATOM 1510 C CA . THR A 1 184 ? 25.862 8.607 -14.853 1.00 50.00 184 THR A CA 1
ATOM 1511 C C . THR A 1 184 ? 27.200 8.073 -14.372 1.00 50.00 184 THR A C 1
ATOM 1513 O O . THR A 1 184 ? 27.244 7.679 -13.180 1.00 50.00 184 THR A O 1
#

pLDDT: mean 89.47, std 9.88, range [50.0, 98.38]

Sequence (184 aa):
EDAVRTLGTDIVRFTQRNLLRIYPRGSRILSSNYNPFTAWIQGAQMVAFNMQGYGKYLWVMQGVFRANGGCGYVKKPRLLLDVGPNDEVFDPNSIVQVKKTLKVKVYMGDGWHLHFRRTHFDLFSPPDFFTKLQIYGVPADRKKAKTEPREDQWVPVWNKEFEFPLTVPELAQLRIEVRECDMT

Foldseek 3Di:
DVCCVPVLQVLLVCLLPDAAADDDDPVPPVQDADACQSPVLSNHLHYDGDPPDDDDNVVVVQQQCVPPVNPSDDDRPVQSNDQDPPRDGDDLPPFDDFPDKDKDWPFKDADCVVVAPQPRAPNPAHFWKKKKKFKRFRPNQTDIDIFDTDPRDNMDGRRDMDMGGDRCVSGIDIDMDMDTDPPD

Secondary structure (DSSP, 8-state):
-HHHHHSHHHHHHHHHHS--EE---TT-TT-PPP-THHHHTTT-SEE---TTS--HHHHHHHHHHTSGGGSS--PPPGGGT---GGG----TTT--S--EEEEEEEEE---HHHHS-TTSS-SSS---EEEEEEEESSGGG--EEEPPPBTT-SS-EEEEEEEEEES-GGG-EEEEEEEE----

Radius of gyration: 19.49 Å; chains: 1; bounding box: 47×39×56 Å

Organism: Opuntia streptacantha (NCBI:txid393608)

InterPro domains:
  IPR000008 C2 domain [PF00168] (101-183)
  IPR000008 C2 domain [PS50004] (82-184)
  IPR001192 Phosphoinositide phospholipase C family [PR00390] (19-40)
  IPR001192 Phosphoinositide phospholipase C family [PR00390] (40-58)
  IPR001192 Phosphoinositide phospholipase C family [PTHR10336] (3-183)
  IPR001711 Phospholipase C, phosphatidylinositol-specific, Y domain [PF00387] (10-78)
  IPR001711 Phospholipase C, phosphatidylinositol-specific, Y domain [PS50008] (4-80)
  IPR001711 Phospholipase C, phosphatidylinositol-specific, Y domain [SM00149] (1-81)
  IPR017946 PLC-like phosphodiesterase, TIM beta/alpha-barrel domain superfamily [G3DSA:3.20.20.190] (1-95)
  IPR017946 PLC-like phosphodiesterase, TIM beta/alpha-barrel domain superfamily [SSF51695] (3-93)
  IPR035892 C2 domain superfamily [G3DSA:2.60.40.150] (96-183)
  IPR035892 C2 domain superfamily [SSF49562] (68-183)